Protein AF-A0A9N8H6R2-F1 (afdb_monomer_lite)

Organism: NCBI:txid568900

pLDDT: mean 77.11, std 22.53, range [24.25, 97.56]

InterPro domains:
  IPR006311 Twin-arginine translocation pathway, signal sequence [PS51318] (1-60)

Sequence (269 aa):
MFLRNSVWTAVLLGTACGLQQPPPLDSSSSTTSRRNLLNTLVSGAVALPLTSLNAPSAKASVESTTNTGRAQLLDAISRKASDEEMFSIIEGLQDPSGGKGAALSNWLEGEWELIWSYKAEAFSPLLKLPKPLRPESFQYFGSTAASEVGDGRIAQGLTGGVLGQSQLWLSSGSTPLSEDPSILEIQPPFRFELGGRIGTGKPKKTLVDAGSDADFRDINARDKQAQAAPKNQYKQIFLEDKGPGSLRVSSVISGDPVIVGIVFVHRKV

Foldseek 3Di:
DDPQDFVLNVVVPPDDDDDDDDDDDDDDDDDDDDDDDDDDDDDDDDDDDDDDDDDDDDPPDPPDPLVVLVVLLVVCLVVVHDPVSNVVSVVPADFPVVQQQQVPQLQQAAKKWFSDFAPQCLQHVLCVDDPPQRWTKMKHGDPQQCVPPHPQKIWIWTDGHVLNQKIWIWMFHWDQDPVGNQKIWTFDFIWIWIFGDRPPPTDTDTPDTHGGCQRSCVVRVHDPVLNPFDTWMWGKGWSDRDAFQTKIKIATDGHDPSNRTGITIITGD

Radius of gyration: 22.91 Å; chains: 1; bounding box: 70×55×52 Å

Secondary structure (DSSP, 8-state):
------HHHHHHSTTS---PPPPPPP--------------------------------------THHHHHHHHHHHHHTT--HHHHHHHHHT---TTSS-TTT-HHHH-EEEEEEEEESGGGT-GGGGSPTTTSPEEEEEETHHHHHHH-TTEEEEEEESGGGTTEEEEEEEEEEE-SS-TTEEEEEEEEEEEEEEPTTS-PPPEEEEEESSHHHHHHHTT--HHHHTPPPPEEEEEES--SSTT-EEEEEEEES-TTTS-SEEEEEE-

Structure (mmCIF, N/CA/C/O backbone):
data_AF-A0A9N8H6R2-F1
#
_entry.id   AF-A0A9N8H6R2-F1
#
loop_
_atom_site.group_PDB
_atom_site.id
_atom_site.type_symbol
_atom_site.label_atom_id
_atom_site.label_alt_id
_atom_site.label_comp_id
_atom_site.label_asym_id
_atom_site.label_entity_id
_atom_site.label_seq_id
_atom_site.pdbx_PDB_ins_code
_atom_site.Cartn_x
_atom_site.Cartn_y
_atom_site.Cartn_z
_atom_site.occupancy
_atom_site.B_iso_or_equiv
_atom_site.auth_seq_id
_atom_site.auth_comp_id
_atom_site.auth_asym_id
_atom_site.auth_atom_id
_atom_site.pdbx_PDB_model_num
ATOM 1 N N . MET A 1 1 ? 11.817 -26.308 13.507 1.00 27.83 1 MET A N 1
ATOM 2 C CA . MET A 1 1 ? 12.780 -25.370 12.889 1.00 27.83 1 MET A CA 1
ATOM 3 C C . MET A 1 1 ? 11.998 -24.495 11.921 1.00 27.83 1 MET A C 1
ATOM 5 O O . MET A 1 1 ? 11.354 -25.087 11.080 1.00 27.83 1 MET A O 1
ATOM 9 N N . PHE A 1 2 ? 11.943 -23.172 12.134 1.00 24.25 2 PHE A N 1
ATOM 10 C CA . PHE A 1 2 ? 11.607 -22.074 11.191 1.00 24.25 2 PHE A CA 1
ATOM 11 C C . PHE A 1 2 ? 11.051 -20.867 11.975 1.00 24.25 2 PHE A C 1
ATOM 13 O O . PHE A 1 2 ? 9.882 -20.517 11.886 1.00 24.25 2 PHE A O 1
ATOM 20 N N . LEU A 1 3 ? 11.919 -20.206 12.744 1.00 25.66 3 LEU A N 1
ATOM 21 C CA . LEU A 1 3 ? 11.807 -18.763 12.965 1.00 25.66 3 LEU A CA 1
ATOM 22 C C . LEU A 1 3 ? 12.744 -18.129 11.935 1.00 25.66 3 LEU A C 1
ATOM 24 O O . LEU A 1 3 ? 13.920 -17.905 12.205 1.00 25.66 3 LEU A O 1
ATOM 28 N N . ARG A 1 4 ? 12.262 -17.973 10.697 1.00 34.56 4 ARG A N 1
ATOM 29 C CA . ARG A 1 4 ? 12.975 -17.203 9.672 1.00 34.56 4 ARG A CA 1
ATOM 30 C C . ARG A 1 4 ? 12.512 -15.757 9.774 1.00 34.56 4 ARG A C 1
ATOM 32 O O . ARG A 1 4 ? 11.373 -15.432 9.454 1.00 34.56 4 ARG A O 1
ATOM 39 N N . ASN A 1 5 ? 13.413 -14.939 10.310 1.00 36.47 5 ASN A N 1
ATOM 40 C CA . ASN A 1 5 ? 13.279 -13.503 10.486 1.00 36.47 5 ASN A CA 1
ATOM 41 C C . ASN A 1 5 ? 13.150 -12.821 9.123 1.00 36.47 5 ASN A C 1
ATOM 43 O O . ASN A 1 5 ? 14.079 -12.858 8.324 1.00 36.47 5 ASN A O 1
ATOM 47 N N . SER A 1 6 ? 12.014 -12.174 8.886 1.00 43.91 6 SER A N 1
ATOM 48 C CA . SER A 1 6 ? 11.940 -11.108 7.885 1.00 43.91 6 SER A CA 1
ATOM 49 C C . SER A 1 6 ? 12.539 -9.829 8.487 1.00 43.91 6 SER A C 1
ATOM 51 O O . SER A 1 6 ? 12.644 -9.719 9.712 1.00 43.91 6 SER A O 1
ATOM 53 N N . VAL A 1 7 ? 12.906 -8.835 7.672 1.00 44.50 7 VAL A N 1
ATOM 54 C CA . VAL A 1 7 ? 13.355 -7.514 8.170 1.00 44.50 7 VAL A CA 1
ATOM 55 C C . VAL A 1 7 ? 12.317 -6.880 9.110 1.00 44.50 7 VAL A C 1
ATOM 57 O O . VAL A 1 7 ? 12.690 -6.192 10.060 1.00 44.50 7 VAL A O 1
ATOM 60 N N . TRP A 1 8 ? 11.031 -7.217 8.953 1.00 40.31 8 TRP A N 1
ATOM 61 C CA . TRP A 1 8 ? 9.978 -6.851 9.905 1.00 40.31 8 TRP A 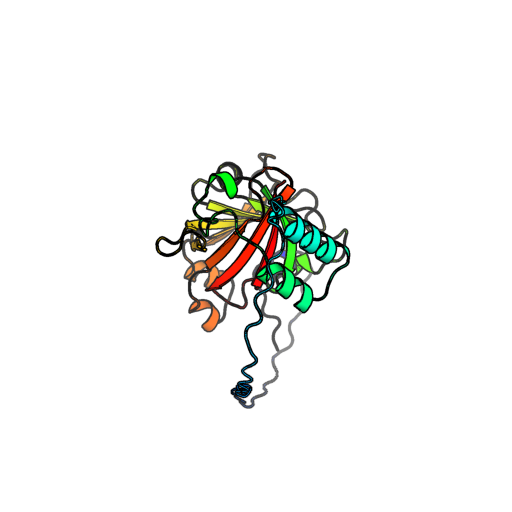CA 1
ATOM 62 C C . TRP A 1 8 ? 10.213 -7.399 11.320 1.00 40.31 8 TRP A C 1
ATOM 64 O O . TRP A 1 8 ? 9.902 -6.722 12.295 1.00 40.31 8 TRP A O 1
ATOM 74 N N . THR A 1 9 ? 10.786 -8.597 11.453 1.00 37.41 9 THR A N 1
ATOM 75 C CA . THR A 1 9 ? 11.131 -9.212 12.744 1.00 37.41 9 THR A CA 1
ATOM 76 C C . THR A 1 9 ? 12.437 -8.644 13.311 1.00 37.41 9 THR A C 1
ATOM 78 O O . THR A 1 9 ? 12.548 -8.437 14.517 1.00 37.41 9 THR A O 1
ATOM 81 N N . ALA A 1 10 ? 13.418 -8.347 12.451 1.00 32.19 10 ALA A N 1
ATOM 82 C CA . ALA A 1 10 ? 14.730 -7.848 12.872 1.00 32.19 10 ALA A CA 1
ATOM 83 C C . ALA A 1 10 ? 14.675 -6.419 13.446 1.00 32.19 10 ALA A C 1
ATOM 85 O O . ALA A 1 10 ? 15.374 -6.120 14.411 1.00 32.19 10 ALA A O 1
ATOM 86 N N . VAL A 1 11 ? 13.802 -5.554 12.917 1.00 36.53 11 VAL A N 1
ATOM 87 C CA . VAL A 1 11 ? 13.656 -4.169 13.405 1.00 36.53 11 VAL A CA 1
ATOM 88 C C . VAL A 1 11 ? 12.942 -4.094 14.766 1.00 36.53 11 VAL A C 1
ATOM 90 O O . VAL A 1 11 ? 13.168 -3.150 15.517 1.00 36.53 11 VAL A O 1
ATOM 93 N N . LEU A 1 12 ? 12.161 -5.112 15.147 1.00 32.62 12 LEU A N 1
ATOM 94 C CA . LEU A 1 12 ? 11.474 -5.179 16.449 1.00 32.62 12 LEU A CA 1
ATOM 95 C C . LEU A 1 12 ? 12.297 -5.836 17.569 1.00 32.62 12 LEU A C 1
ATOM 97 O O . LEU A 1 12 ? 11.977 -5.650 18.739 1.00 32.62 12 LEU A O 1
ATOM 101 N N . LEU A 1 13 ? 13.357 -6.583 17.243 1.00 27.75 13 LEU A N 1
ATOM 102 C CA . LEU A 1 13 ? 14.196 -7.283 18.231 1.00 27.75 13 LEU A CA 1
ATOM 103 C C . LEU A 1 13 ? 15.471 -6.518 18.625 1.00 27.75 13 LEU A C 1
ATOM 105 O O . LEU A 1 13 ? 16.224 -6.975 19.480 1.00 27.75 13 LEU A O 1
ATOM 109 N N . GLY A 1 14 ? 15.704 -5.329 18.063 1.00 26.12 14 GLY A N 1
ATOM 110 C CA . GLY A 1 14 ? 16.888 -4.503 18.329 1.00 26.12 14 GLY A CA 1
ATOM 111 C C . GLY A 1 14 ? 16.923 -3.794 19.690 1.00 26.12 14 GLY A C 1
ATOM 112 O O . GLY A 1 14 ? 17.629 -2.797 19.830 1.00 26.12 14 GLY A O 1
ATOM 113 N N . THR A 1 15 ? 16.145 -4.230 20.686 1.00 32.22 15 THR A N 1
ATOM 114 C CA . THR A 1 15 ? 16.167 -3.652 22.045 1.00 32.22 15 THR A CA 1
ATOM 115 C C . THR A 1 15 ? 15.720 -4.658 23.112 1.00 32.22 15 THR A C 1
ATOM 117 O O . THR A 1 15 ? 14.837 -4.383 23.915 1.00 32.22 15 THR A O 1
ATOM 120 N N . ALA A 1 16 ? 16.325 -5.847 23.154 1.00 25.45 16 ALA A N 1
ATOM 121 C CA . ALA A 1 16 ? 16.266 -6.689 24.349 1.00 25.45 16 ALA A CA 1
ATOM 122 C C . ALA A 1 16 ? 17.492 -7.607 24.461 1.00 25.45 16 ALA A C 1
ATOM 124 O O . ALA A 1 16 ? 17.940 -8.198 23.485 1.00 25.45 16 ALA A O 1
ATOM 125 N N . CYS A 1 17 ? 18.016 -7.660 25.684 1.00 26.38 17 CYS A N 1
ATOM 126 C CA . CYS A 1 17 ? 19.158 -8.402 26.209 1.00 26.38 17 CYS A CA 1
ATOM 127 C C . CYS A 1 17 ? 19.489 -9.762 25.571 1.00 26.38 17 CYS A C 1
ATOM 129 O O . CYS A 1 17 ? 18.619 -10.554 25.220 1.00 26.38 17 CYS A O 1
ATOM 131 N N . GLY A 1 18 ? 20.794 -10.051 25.543 1.00 33.81 18 GLY A N 1
ATOM 132 C CA . GLY A 1 18 ? 21.353 -11.318 25.097 1.00 33.81 18 GLY A CA 1
ATOM 133 C C . GLY A 1 18 ? 20.953 -12.513 25.958 1.00 33.81 18 GLY A C 1
ATOM 134 O O . GLY A 1 18 ? 20.913 -12.426 27.181 1.00 33.81 18 GLY A O 1
ATOM 135 N N . LEU A 1 19 ? 20.734 -13.642 25.287 1.00 29.17 19 LEU A N 1
ATOM 136 C CA . LEU A 1 19 ? 20.746 -14.984 25.858 1.00 29.17 19 LEU A CA 1
ATOM 137 C C . LEU A 1 19 ? 21.311 -15.964 24.816 1.00 29.17 19 LEU A C 1
ATOM 139 O O . LEU A 1 19 ? 21.016 -15.873 23.624 1.00 29.17 19 LEU A O 1
ATOM 143 N N . GLN A 1 20 ? 22.167 -16.865 25.300 1.00 28.98 20 GLN A N 1
ATOM 144 C CA . GLN A 1 20 ? 22.888 -17.909 24.568 1.00 28.98 20 GLN A CA 1
ATOM 145 C C . GLN A 1 20 ? 21.973 -18.823 23.736 1.00 28.98 20 GLN A C 1
ATOM 147 O O . GLN A 1 20 ? 20.942 -19.293 24.214 1.00 28.98 20 GLN A O 1
ATOM 152 N N . GLN A 1 21 ? 22.409 -19.145 22.514 1.00 31.81 21 GLN A N 1
ATOM 153 C CA . GLN A 1 21 ? 21.829 -20.212 21.693 1.00 31.81 21 GLN A CA 1
ATOM 154 C C . GLN A 1 21 ? 22.355 -21.595 22.133 1.00 31.81 21 GLN A C 1
ATOM 156 O O . GLN A 1 21 ? 23.566 -21.739 22.313 1.00 31.81 21 GLN A O 1
ATOM 161 N N . PRO A 1 22 ? 21.498 -22.628 22.253 1.00 37.25 22 PRO A N 1
ATOM 162 C CA . PRO A 1 22 ? 21.937 -24.021 22.332 1.00 37.25 22 PRO A CA 1
ATOM 163 C C . PRO A 1 22 ? 22.221 -24.613 20.929 1.00 37.25 22 PRO A C 1
ATOM 165 O O . PRO A 1 22 ? 21.701 -24.101 19.932 1.00 37.25 22 PRO A O 1
ATOM 168 N N . PRO A 1 23 ? 23.040 -25.683 20.832 1.00 37.97 23 PRO A N 1
ATOM 169 C CA . PRO A 1 23 ? 23.468 -26.270 19.559 1.00 37.97 23 PRO A CA 1
ATOM 170 C C . PRO A 1 23 ? 22.347 -27.055 18.844 1.00 37.97 23 PRO A C 1
ATOM 172 O O . PRO A 1 23 ? 21.372 -27.460 19.483 1.00 37.97 23 PRO A O 1
ATOM 175 N N . PRO A 1 24 ? 22.467 -27.282 17.519 1.00 38.44 24 PRO A N 1
ATOM 176 C CA . PRO A 1 24 ? 21.424 -27.913 16.719 1.00 38.44 24 PRO A CA 1
ATOM 177 C C . PRO A 1 24 ? 21.423 -29.441 16.868 1.00 38.44 24 PRO A C 1
ATOM 179 O O . PRO A 1 24 ? 22.474 -30.075 16.921 1.00 38.44 24 PRO A O 1
ATOM 182 N N . LEU A 1 25 ? 20.221 -30.021 16.880 1.00 36.41 25 LEU A N 1
ATOM 183 C CA . LEU A 1 25 ? 19.983 -31.452 16.703 1.00 36.41 25 LEU A CA 1
ATOM 184 C C . LEU A 1 25 ? 19.585 -31.728 15.250 1.00 36.41 25 LEU A C 1
ATOM 186 O O . LEU A 1 25 ? 18.662 -31.101 14.721 1.00 36.41 25 LEU A O 1
ATOM 190 N N . ASP A 1 26 ? 20.274 -32.690 14.643 1.00 43.09 26 ASP A N 1
ATOM 191 C CA . ASP A 1 26 ? 19.956 -33.272 13.343 1.00 43.09 26 ASP A CA 1
ATOM 192 C C . ASP A 1 26 ? 18.602 -33.988 13.361 1.00 43.09 26 ASP A C 1
ATOM 194 O O . ASP A 1 26 ? 18.292 -34.759 14.269 1.00 43.09 26 ASP A O 1
ATOM 198 N N . SER A 1 27 ? 17.808 -33.793 12.308 1.00 42.41 27 SER A N 1
ATOM 199 C CA . SER A 1 27 ? 16.835 -34.801 11.871 1.00 42.41 27 SER A CA 1
ATOM 200 C C . SER A 1 27 ? 16.432 -34.599 10.411 1.00 42.41 27 SER A C 1
ATOM 202 O O . SER A 1 27 ? 15.802 -33.624 10.008 1.00 42.41 27 SER A O 1
ATOM 204 N N . SER A 1 28 ? 16.816 -35.586 9.613 1.00 41.28 28 SER A N 1
ATOM 205 C CA . SER A 1 28 ? 16.313 -35.905 8.284 1.00 41.28 28 SER A CA 1
ATOM 206 C C . SER A 1 28 ? 14.869 -36.421 8.332 1.00 41.28 28 SER A C 1
ATOM 208 O O . SER A 1 28 ? 14.569 -37.250 9.190 1.00 41.28 28 SER A O 1
ATOM 210 N N . SER A 1 29 ? 14.018 -36.059 7.362 1.00 38.81 29 SER A N 1
ATOM 211 C CA . SER A 1 29 ? 13.338 -37.024 6.461 1.00 38.81 29 SER A CA 1
ATOM 212 C C . SER A 1 29 ? 12.191 -36.434 5.611 1.00 38.81 29 SER A C 1
ATOM 214 O O . SER A 1 29 ? 11.372 -35.641 6.061 1.00 38.81 29 SER A O 1
ATOM 216 N N . SER A 1 30 ? 12.185 -36.903 4.354 1.00 37.09 30 SER A N 1
ATOM 217 C CA . SER A 1 30 ? 11.072 -37.233 3.439 1.00 37.09 30 SER A CA 1
ATOM 218 C C . SER A 1 30 ? 9.977 -36.215 3.062 1.00 37.09 30 SER A C 1
ATOM 220 O O . SER A 1 30 ? 9.013 -35.979 3.782 1.00 37.09 30 SER A O 1
ATOM 222 N N . THR A 1 31 ? 10.084 -35.773 1.802 1.00 42.03 31 THR A N 1
ATOM 223 C CA . THR A 1 31 ? 9.054 -35.691 0.739 1.00 42.03 31 THR A CA 1
ATOM 224 C C . THR A 1 31 ? 7.624 -36.150 1.049 1.00 42.03 31 THR A C 1
ATOM 226 O O . THR A 1 31 ? 7.427 -37.293 1.447 1.00 42.03 31 THR A O 1
ATOM 229 N N . THR A 1 32 ? 6.625 -35.374 0.603 1.00 36.06 32 THR A N 1
ATOM 230 C CA . THR A 1 32 ? 5.430 -35.897 -0.096 1.00 36.06 32 THR A CA 1
ATOM 231 C C . THR A 1 32 ? 4.800 -34.802 -0.967 1.00 36.06 32 THR A C 1
ATOM 233 O O . THR A 1 32 ? 4.353 -33.771 -0.476 1.00 36.06 32 THR A O 1
ATOM 236 N N . SER A 1 33 ? 4.762 -35.061 -2.274 1.00 44.50 33 SER A N 1
ATOM 237 C CA . SER A 1 33 ? 3.976 -34.346 -3.283 1.00 44.50 33 SER A CA 1
ATOM 238 C C . SER A 1 33 ? 2.505 -34.765 -3.186 1.00 44.50 33 SER A C 1
ATOM 240 O O . SER A 1 33 ? 2.221 -35.959 -3.071 1.00 44.50 33 SER A O 1
ATOM 242 N N . ARG A 1 34 ? 1.564 -33.815 -3.261 1.00 43.81 34 ARG A N 1
ATOM 243 C CA . ARG A 1 34 ? 0.142 -34.111 -3.489 1.00 43.81 34 ARG A CA 1
ATOM 244 C C . ARG A 1 34 ? -0.425 -33.222 -4.592 1.00 43.81 34 ARG A C 1
ATOM 246 O O . ARG A 1 34 ? -0.542 -32.011 -4.451 1.00 43.81 34 ARG A O 1
ATOM 253 N N . ARG A 1 35 ? -0.738 -33.903 -5.693 1.00 41.41 35 ARG A N 1
ATOM 254 C CA . ARG A 1 35 ? -1.507 -33.470 -6.860 1.00 41.41 35 ARG A CA 1
ATOM 255 C C . 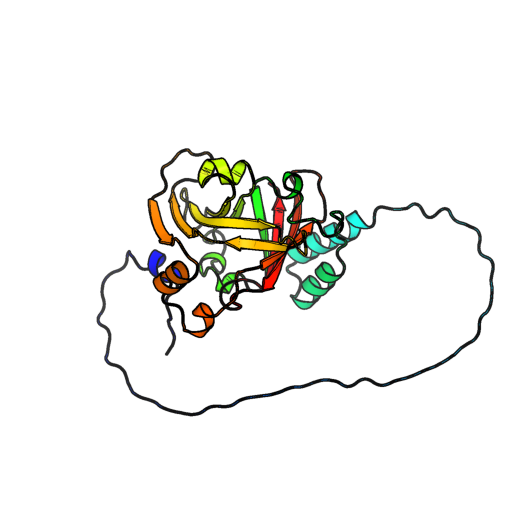ARG A 1 35 ? -2.985 -33.232 -6.525 1.00 41.41 35 ARG A C 1
ATOM 257 O O . ARG A 1 35 ? -3.526 -33.897 -5.649 1.00 41.41 35 ARG A O 1
ATOM 264 N N . ASN A 1 36 ? -3.580 -32.375 -7.357 1.00 41.75 36 ASN A N 1
ATOM 265 C CA . ASN A 1 36 ? -4.877 -32.458 -8.047 1.00 41.75 36 ASN A CA 1
ATOM 266 C C . ASN A 1 36 ? -6.075 -33.096 -7.337 1.00 41.75 36 ASN A C 1
ATOM 268 O O . ASN A 1 36 ? -6.082 -34.298 -7.103 1.00 41.75 36 ASN A O 1
ATOM 272 N N . LEU A 1 37 ? -7.136 -32.297 -7.211 1.00 40.97 37 LEU A N 1
ATOM 273 C CA . LEU A 1 37 ? -8.562 -32.628 -7.057 1.00 40.97 37 LEU A CA 1
ATOM 274 C C . LEU A 1 37 ? -9.257 -31.251 -7.235 1.00 40.97 37 LEU A C 1
ATOM 276 O O . LEU A 1 37 ? -8.865 -30.318 -6.551 1.00 40.97 37 LEU A O 1
ATOM 280 N N . LEU A 1 38 ? -10.156 -30.950 -8.176 1.00 43.16 38 LEU A N 1
ATOM 281 C CA . LEU A 1 38 ? -11.334 -31.657 -8.670 1.00 43.16 38 LEU A CA 1
ATOM 282 C C . LEU A 1 38 ? -11.743 -31.065 -10.036 1.00 43.16 38 LEU A C 1
ATOM 284 O O . LEU A 1 38 ? -11.788 -29.850 -10.180 1.00 43.16 38 LEU A O 1
ATOM 288 N N . ASN A 1 39 ? -12.107 -31.911 -11.000 1.00 38.66 39 ASN A N 1
ATOM 289 C CA . ASN A 1 39 ? -12.912 -31.522 -12.160 1.00 38.66 39 ASN A CA 1
ATOM 290 C C . ASN A 1 39 ? -13.997 -32.586 -12.322 1.00 38.66 39 ASN A C 1
ATOM 292 O O . ASN A 1 39 ? -13.736 -33.693 -12.793 1.00 38.66 39 ASN A O 1
ATOM 296 N N . THR A 1 40 ? -15.211 -32.284 -11.875 1.00 45.66 40 THR A N 1
ATOM 297 C CA . THR A 1 40 ? -16.424 -33.031 -12.226 1.00 45.66 40 THR A CA 1
ATOM 298 C C . THR A 1 40 ? -17.617 -32.107 -12.035 1.00 45.66 40 THR A C 1
ATOM 300 O O . THR A 1 40 ? -17.746 -31.548 -10.955 1.00 45.66 40 THR A O 1
ATOM 303 N N . LEU A 1 41 ? -18.435 -31.948 -13.081 1.00 48.03 41 LEU A N 1
ATOM 304 C CA . LEU A 1 41 ? -19.897 -31.745 -13.102 1.00 48.03 41 LEU A CA 1
ATOM 305 C C . LEU A 1 41 ? -20.260 -31.468 -14.578 1.00 48.03 41 LEU A C 1
ATOM 307 O O . LEU A 1 41 ? -19.876 -30.450 -15.137 1.00 48.03 41 LEU A O 1
ATOM 311 N N . VAL A 1 42 ? -20.610 -32.505 -15.342 1.00 54.84 42 VAL A N 1
ATOM 312 C CA . VAL A 1 42 ? -21.966 -33.053 -15.567 1.00 54.84 42 VAL A CA 1
ATOM 313 C C . VAL A 1 42 ? -22.840 -32.113 -16.399 1.00 54.84 42 VAL A C 1
ATOM 315 O O . VAL A 1 42 ? -23.420 -31.148 -15.914 1.00 54.84 42 VAL A O 1
ATOM 318 N N . SER A 1 43 ? -22.938 -32.478 -17.677 1.00 46.56 43 SER A N 1
ATOM 319 C CA . SER A 1 43 ? -23.922 -32.019 -18.647 1.00 46.56 43 SER A CA 1
ATOM 320 C C . SER A 1 43 ? -25.340 -32.391 -18.213 1.00 46.56 43 SER A C 1
ATOM 322 O O . SER A 1 43 ? -25.614 -33.547 -17.897 1.00 46.56 43 SER A O 1
ATOM 324 N N . GLY A 1 44 ? -26.256 -31.430 -18.292 1.00 46.41 44 GLY A N 1
ATOM 325 C CA . GLY A 1 44 ? -27.693 -31.648 -18.165 1.00 46.41 44 GLY A CA 1
ATOM 326 C C . GLY A 1 44 ? -28.437 -30.629 -19.017 1.00 46.41 44 GLY A C 1
ATOM 327 O O . GLY A 1 44 ? -28.736 -29.533 -18.558 1.00 46.41 44 GLY A O 1
ATOM 328 N N . ALA A 1 45 ? -28.688 -30.978 -20.278 1.00 45.88 45 ALA A N 1
ATOM 329 C CA . ALA A 1 45 ? -29.543 -30.211 -21.171 1.00 45.88 45 ALA A CA 1
ATOM 330 C C . ALA A 1 45 ? -31.011 -30.519 -20.851 1.00 45.88 45 ALA A C 1
ATOM 332 O O . ALA A 1 45 ? -31.440 -31.665 -20.967 1.00 45.88 45 ALA A O 1
ATOM 333 N N . VAL A 1 46 ? -31.785 -29.496 -20.491 1.00 56.06 46 VAL A N 1
ATOM 334 C CA . VAL A 1 46 ? -33.250 -29.550 -20.508 1.00 56.06 46 VAL A CA 1
ATOM 335 C C . VAL A 1 46 ? -33.737 -28.338 -21.290 1.00 56.06 46 VAL A C 1
ATOM 337 O O . VAL A 1 46 ? -33.641 -27.201 -20.835 1.00 56.06 46 VAL A O 1
ATOM 340 N N . ALA A 1 47 ? -34.213 -28.602 -22.504 1.00 44.03 47 ALA A N 1
ATOM 341 C CA . ALA A 1 47 ? -34.921 -27.647 -23.339 1.00 44.03 47 ALA A CA 1
ATOM 342 C C . ALA A 1 47 ? -36.394 -27.604 -22.912 1.00 44.03 47 ALA A C 1
ATOM 344 O O . ALA A 1 47 ? -37.041 -28.648 -22.838 1.00 44.03 47 ALA A O 1
ATOM 345 N N . LEU A 1 48 ? -36.927 -26.406 -22.671 1.00 50.62 48 LEU A N 1
ATOM 346 C CA . LEU A 1 48 ? -38.359 -26.155 -22.504 1.00 50.62 48 LEU A CA 1
ATOM 347 C C . LEU A 1 48 ? -38.764 -24.845 -23.212 1.00 50.62 48 LEU A C 1
ATOM 349 O O . LEU A 1 48 ? -37.911 -23.988 -23.446 1.00 50.62 48 LEU A O 1
ATOM 353 N N . PRO A 1 49 ? -40.038 -24.734 -23.635 1.00 51.69 49 PRO A N 1
ATOM 354 C CA . PRO A 1 49 ? -40.447 -23.931 -24.783 1.00 51.69 49 PRO A CA 1
ATOM 355 C C . PRO A 1 49 ? -40.719 -22.452 -24.480 1.00 51.69 49 PRO A C 1
ATOM 357 O O . PRO A 1 49 ? -41.124 -22.065 -23.387 1.00 51.69 49 PRO A O 1
ATOM 360 N N . LEU A 1 50 ? -40.548 -21.650 -25.533 1.00 47.66 50 LEU A N 1
ATOM 361 C CA . LEU A 1 50 ? -40.889 -20.235 -25.643 1.00 47.66 50 LEU A CA 1
ATOM 362 C C . LEU A 1 50 ? -42.403 -20.009 -25.519 1.00 47.66 50 LEU A C 1
ATOM 364 O O . LEU A 1 50 ? -43.166 -20.394 -26.405 1.00 47.66 50 LEU A O 1
ATOM 368 N N . THR A 1 51 ? -42.822 -19.280 -24.487 1.00 47.53 51 THR A N 1
ATOM 369 C CA . THR A 1 51 ? -44.104 -18.563 -24.472 1.00 47.53 51 THR A CA 1
ATOM 370 C C . THR A 1 51 ? -43.844 -17.067 -24.367 1.00 47.53 51 THR A C 1
ATOM 372 O O . THR A 1 51 ? -43.364 -16.568 -23.352 1.00 47.53 51 THR A O 1
ATOM 375 N N . SER A 1 52 ? -44.155 -16.373 -25.460 1.00 52.75 52 SER A N 1
ATOM 376 C CA . SER A 1 52 ? -44.207 -14.920 -25.585 1.00 52.75 52 SER A CA 1
ATOM 377 C C . SER A 1 52 ? -45.379 -14.370 -24.772 1.00 52.75 52 SER A C 1
ATOM 379 O O . SER A 1 52 ? -46.530 -14.716 -25.034 1.00 52.75 52 SER A O 1
ATOM 381 N N . LEU A 1 53 ? -45.086 -13.496 -23.809 1.0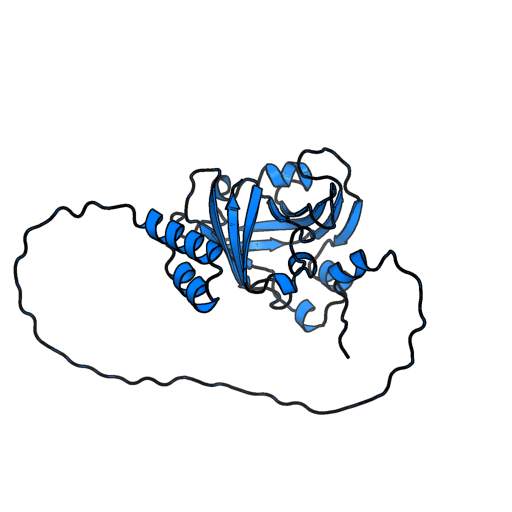0 45.91 53 LEU A N 1
ATOM 382 C CA . LEU A 1 53 ? -46.070 -12.622 -23.177 1.00 45.91 53 LEU A CA 1
ATOM 383 C C . LEU A 1 53 ? -45.511 -11.198 -23.141 1.00 45.91 53 LEU A C 1
ATOM 385 O O . LEU A 1 53 ? -44.502 -10.915 -22.499 1.00 45.91 53 LEU A O 1
ATOM 389 N N . ASN A 1 54 ? -46.192 -10.318 -23.876 1.00 51.50 54 ASN A N 1
ATOM 390 C CA . ASN A 1 54 ? -46.030 -8.872 -23.838 1.00 51.50 54 ASN A CA 1
ATOM 391 C C . ASN A 1 54 ? -46.266 -8.351 -22.414 1.00 51.50 54 ASN A C 1
ATOM 393 O O . ASN A 1 54 ? -47.358 -8.515 -21.870 1.00 51.50 54 ASN A O 1
ATOM 397 N N . ALA A 1 55 ? -45.277 -7.650 -21.862 1.00 49.12 55 ALA A N 1
ATOM 398 C CA . ALA A 1 55 ? -45.422 -6.821 -20.673 1.00 49.12 55 ALA A CA 1
ATOM 399 C C . ALA A 1 55 ? -44.966 -5.383 -20.987 1.00 49.12 55 ALA A C 1
ATOM 401 O O . ALA A 1 55 ? -44.061 -5.186 -21.803 1.00 49.12 55 ALA A O 1
ATOM 402 N N . PRO A 1 56 ? -45.618 -4.371 -20.391 1.00 47.78 56 PRO A N 1
ATOM 403 C CA . PRO A 1 56 ? -45.432 -2.972 -20.741 1.00 47.78 56 PRO A CA 1
ATOM 404 C C . PRO A 1 56 ? -44.028 -2.490 -20.382 1.00 47.78 56 PRO A C 1
ATOM 406 O O . PRO A 1 56 ? -43.491 -2.798 -19.320 1.00 47.78 56 PRO A O 1
ATOM 409 N N . SER A 1 57 ? -43.469 -1.691 -21.289 1.00 49.94 57 SER A N 1
ATOM 410 C CA . SER A 1 57 ? -42.188 -1.005 -21.167 1.00 49.94 57 SER A CA 1
ATOM 411 C C . SER A 1 57 ? -42.203 -0.037 -19.978 1.00 49.94 57 SER A C 1
ATOM 413 O O . SER A 1 57 ? -42.430 1.163 -20.133 1.00 49.94 57 SER A O 1
ATOM 415 N N . ALA A 1 58 ? -41.941 -0.555 -18.780 1.00 46.41 58 ALA A N 1
ATOM 416 C CA . ALA A 1 58 ? -41.495 0.247 -17.659 1.00 46.41 58 ALA A CA 1
ATOM 417 C C . ALA A 1 58 ? -40.099 0.766 -18.012 1.00 46.41 58 ALA A C 1
ATOM 419 O O . ALA A 1 58 ? -39.167 -0.010 -18.222 1.00 46.41 58 ALA A O 1
ATOM 420 N N . LYS A 1 59 ? -39.964 2.091 -18.120 1.00 47.66 59 LYS A N 1
ATOM 421 C CA . LYS A 1 59 ? -38.662 2.757 -18.111 1.00 47.66 59 LYS A CA 1
ATOM 422 C C . LYS A 1 59 ? -37.975 2.363 -16.808 1.00 47.66 59 LYS A C 1
ATOM 424 O O . LYS A 1 59 ? -38.274 2.935 -15.763 1.00 47.66 59 LYS A O 1
ATOM 429 N N . ALA A 1 60 ? -37.107 1.358 -16.877 1.00 43.22 60 ALA A N 1
ATOM 430 C CA . ALA A 1 60 ? -36.186 1.035 -15.809 1.00 43.22 60 ALA A CA 1
ATOM 431 C C . ALA A 1 60 ? -35.348 2.290 -15.571 1.00 43.22 60 ALA A C 1
ATOM 433 O O . ALA A 1 60 ? -34.528 2.684 -16.402 1.00 43.22 60 ALA A O 1
ATOM 434 N N . SER A 1 61 ? -35.642 2.962 -14.462 1.00 43.19 61 SER A N 1
ATOM 435 C CA . SER A 1 61 ? -34.710 3.881 -13.838 1.00 43.19 61 SER A CA 1
ATOM 436 C C . SER A 1 61 ? -33.397 3.121 -13.705 1.00 43.19 61 SER A C 1
ATOM 438 O O . SER A 1 61 ? -33.351 2.073 -13.061 1.00 43.19 61 SER A O 1
ATOM 440 N N . VAL A 1 62 ? -32.356 3.599 -14.381 1.00 46.84 62 VAL A N 1
ATOM 441 C CA . VAL A 1 62 ? -30.985 3.131 -14.189 1.00 46.84 62 VAL A CA 1
ATOM 442 C C . VAL A 1 62 ? -30.557 3.645 -12.814 1.00 46.84 62 VAL A C 1
ATOM 444 O O . VAL A 1 62 ? -29.850 4.640 -12.682 1.00 46.84 62 VAL A O 1
ATOM 447 N N . GLU A 1 63 ? -31.071 3.013 -11.763 1.00 42.78 63 GLU A N 1
ATOM 448 C CA . GLU A 1 63 ? -30.577 3.170 -10.404 1.00 42.78 63 GLU A CA 1
ATOM 449 C C . GLU A 1 63 ? -29.195 2.523 -10.346 1.00 42.78 63 GLU A C 1
ATOM 451 O O . GLU A 1 63 ? -29.051 1.325 -10.142 1.00 42.78 63 GLU A O 1
ATOM 456 N N . SER A 1 64 ? -28.180 3.342 -10.627 1.00 45.44 64 SER A N 1
ATOM 457 C CA . SER A 1 64 ? -26.835 3.332 -10.041 1.00 45.44 64 SER A CA 1
ATOM 458 C C . SER A 1 64 ? -26.445 2.055 -9.263 1.00 45.44 64 SER A C 1
ATOM 460 O O . SER A 1 64 ? -26.233 2.102 -8.049 1.00 45.44 64 SER A O 1
ATOM 462 N N . THR A 1 65 ? -26.250 0.931 -9.957 1.00 50.28 65 THR A N 1
ATOM 463 C CA . THR A 1 65 ? -25.730 -0.347 -9.418 1.00 50.28 65 THR A CA 1
ATOM 464 C C . THR A 1 65 ? -24.378 -0.211 -8.704 1.00 50.28 65 THR A C 1
ATOM 466 O O . THR A 1 65 ? -23.991 -1.076 -7.917 1.00 50.28 65 THR A O 1
ATOM 469 N N . THR A 1 66 ? -23.669 0.897 -8.924 1.00 54.12 66 THR A N 1
ATOM 470 C CA . THR A 1 66 ? -22.435 1.269 -8.222 1.00 54.12 66 THR A CA 1
ATOM 471 C C . THR A 1 66 ? -22.623 1.462 -6.712 1.00 54.12 66 THR A C 1
ATOM 473 O O . THR A 1 66 ? -21.707 1.156 -5.951 1.00 54.12 66 THR A O 1
ATOM 476 N N . ASN A 1 67 ? -23.805 1.880 -6.236 1.00 63.41 67 ASN A N 1
ATOM 477 C CA . ASN A 1 67 ? -24.033 2.094 -4.798 1.00 63.41 67 ASN A CA 1
ATOM 478 C C . ASN A 1 67 ? -24.272 0.789 -4.019 1.00 63.41 67 ASN A C 1
ATOM 480 O O . ASN A 1 67 ? -23.925 0.707 -2.839 1.00 63.41 67 ASN A O 1
ATOM 484 N N . THR A 1 68 ? -24.812 -0.249 -4.663 1.00 81.00 68 THR A N 1
ATOM 485 C CA . THR A 1 68 ? -25.092 -1.538 -4.010 1.00 81.00 68 THR A CA 1
ATOM 486 C C . THR A 1 68 ? -23.820 -2.290 -3.618 1.00 81.00 68 THR A C 1
ATOM 488 O O . THR A 1 68 ? -23.712 -2.727 -2.474 1.00 81.00 68 THR A O 1
ATOM 491 N N . GLY A 1 69 ? -22.823 -2.375 -4.508 1.00 91.12 69 GLY A N 1
ATOM 492 C CA . GLY A 1 69 ? -21.574 -3.099 -4.224 1.00 91.12 69 GLY A CA 1
ATOM 493 C C . GLY A 1 69 ? -20.746 -2.453 -3.108 1.00 91.12 69 GLY A C 1
ATOM 494 O O . GLY A 1 69 ? -20.245 -3.141 -2.219 1.00 91.12 69 GLY A O 1
ATOM 495 N N . ARG A 1 70 ? -20.670 -1.114 -3.087 1.00 93.00 70 ARG A N 1
ATOM 496 C CA . ARG A 1 70 ? -20.014 -0.358 -2.007 1.00 93.00 70 ARG A CA 1
ATOM 497 C C . ARG A 1 70 ? -20.642 -0.641 -0.646 1.00 93.00 70 ARG A C 1
ATOM 499 O O . ARG A 1 70 ? -19.923 -0.926 0.310 1.00 93.00 70 ARG A O 1
ATOM 506 N N . ALA A 1 71 ? -21.966 -0.513 -0.550 1.00 94.38 71 ALA A N 1
ATOM 507 C CA . ALA A 1 71 ? -22.674 -0.683 0.714 1.00 94.38 71 ALA A CA 1
ATOM 508 C C . ALA A 1 71 ? -22.504 -2.109 1.255 1.00 94.38 71 ALA A C 1
ATOM 510 O O . ALA A 1 71 ? -22.201 -2.277 2.433 1.00 94.38 71 ALA A O 1
ATOM 511 N N . GLN A 1 72 ? -22.605 -3.115 0.379 1.00 95.75 72 GLN A N 1
ATOM 512 C CA . GLN A 1 72 ? -22.372 -4.518 0.727 1.00 95.75 72 GLN A CA 1
ATOM 513 C C . GLN A 1 72 ? -20.947 -4.760 1.234 1.00 95.75 72 GLN A C 1
ATOM 515 O O . GLN A 1 72 ? -20.769 -5.407 2.263 1.00 95.75 72 GLN A O 1
ATOM 520 N N . LEU A 1 73 ? -19.933 -4.204 0.561 1.00 96.75 73 LEU A N 1
ATOM 521 C CA . LEU A 1 73 ? -18.537 -4.363 0.968 1.00 96.75 73 LEU A CA 1
ATOM 522 C C . LEU A 1 73 ? -18.260 -3.729 2.339 1.00 96.75 73 LEU A C 1
ATOM 524 O O . LEU A 1 73 ? -17.636 -4.351 3.195 1.00 96.75 73 LEU A O 1
ATOM 528 N N . LEU A 1 74 ? -18.729 -2.499 2.567 1.00 96.81 74 LEU A N 1
ATOM 529 C CA . LEU A 1 74 ? -18.538 -1.811 3.847 1.00 96.81 74 LEU A CA 1
ATOM 530 C C . LEU A 1 74 ? -19.298 -2.488 4.993 1.00 96.81 74 LEU A C 1
ATOM 532 O O . LEU A 1 74 ? -18.746 -2.610 6.089 1.00 96.81 74 LEU A O 1
ATOM 536 N N . ASP A 1 75 ? -20.525 -2.954 4.742 1.00 97.19 75 ASP A N 1
ATOM 537 C CA . ASP A 1 75 ? -21.294 -3.742 5.707 1.00 97.19 75 ASP A CA 1
ATOM 538 C C . ASP A 1 75 ? -20.529 -5.011 6.099 1.00 97.19 75 ASP A C 1
ATOM 540 O O . ASP A 1 75 ? -20.256 -5.218 7.284 1.00 97.19 75 ASP A O 1
ATOM 544 N N . ALA A 1 76 ? -20.081 -5.790 5.109 1.00 97.56 76 ALA A N 1
ATOM 545 C CA . ALA A 1 76 ? -19.326 -7.022 5.311 1.00 97.56 76 ALA A CA 1
ATOM 546 C C . ALA A 1 76 ? -18.040 -6.799 6.128 1.00 97.56 76 ALA A C 1
ATOM 548 O O . ALA A 1 76 ? -17.773 -7.545 7.075 1.00 97.56 76 ALA A O 1
ATOM 549 N N . ILE A 1 77 ? -17.287 -5.727 5.847 1.00 96.25 77 ILE A N 1
ATOM 550 C CA . ILE A 1 77 ? -16.108 -5.340 6.640 1.00 96.25 77 ILE A CA 1
ATOM 551 C C . ILE A 1 77 ? -16.505 -5.025 8.089 1.00 96.25 77 ILE A C 1
ATOM 553 O O . ILE A 1 77 ? -15.854 -5.493 9.026 1.00 96.25 77 ILE A O 1
ATOM 557 N N . SER A 1 78 ? -17.576 -4.251 8.291 1.00 96.50 78 SER A N 1
ATOM 558 C CA . SER A 1 78 ? -17.995 -3.795 9.622 1.00 96.50 78 SER A CA 1
ATOM 559 C C . SER A 1 78 ? -18.399 -4.947 10.548 1.00 96.50 78 SER A C 1
ATOM 561 O O . SER A 1 78 ? -18.012 -4.967 11.720 1.00 96.50 78 SER A O 1
ATOM 563 N N . ARG A 1 79 ? -19.101 -5.951 10.010 1.00 97.50 79 ARG A N 1
ATOM 564 C CA . ARG A 1 79 ? -19.535 -7.142 10.751 1.00 97.50 79 ARG A CA 1
ATOM 565 C C . ARG A 1 79 ? -18.520 -8.282 10.747 1.00 97.50 79 ARG A C 1
ATOM 567 O O . ARG A 1 79 ? -18.797 -9.320 11.340 1.00 97.50 79 ARG A O 1
ATOM 574 N N . LYS A 1 80 ? -17.351 -8.085 10.121 1.00 95.75 80 LYS A N 1
ATOM 575 C CA . LYS A 1 80 ? -16.288 -9.093 9.975 1.00 95.75 80 LYS A CA 1
ATOM 576 C C . LYS A 1 80 ? -16.803 -10.374 9.306 1.00 95.75 80 LYS A C 1
ATOM 578 O O . LYS A 1 80 ? -16.701 -11.459 9.876 1.00 95.75 80 LYS A O 1
ATOM 583 N N . ALA A 1 81 ? -17.388 -10.217 8.122 1.00 97.38 81 ALA A N 1
ATOM 584 C CA . ALA A 1 81 ? -17.819 -11.320 7.269 1.00 97.38 81 ALA A CA 1
ATOM 585 C C . ALA A 1 81 ? -16.704 -12.360 7.045 1.00 97.38 81 ALA A C 1
ATOM 587 O O . ALA A 1 81 ? -15.515 -12.049 7.149 1.00 97.38 81 ALA A O 1
ATOM 588 N N . SER A 1 82 ? -17.101 -13.593 6.720 1.00 96.56 82 SER A N 1
ATOM 589 C CA . SER A 1 82 ? -16.176 -14.664 6.329 1.00 96.56 82 SER A CA 1
ATOM 590 C C . SER A 1 82 ? -15.414 -14.316 5.050 1.00 96.56 82 SER A C 1
ATOM 592 O O . SER A 1 82 ? -15.925 -13.572 4.210 1.00 96.56 82 SER A O 1
ATOM 594 N N . ASP A 1 83 ? -14.240 -14.918 4.858 1.00 94.31 83 ASP A N 1
ATOM 595 C CA . ASP A 1 83 ? -13.417 -14.691 3.668 1.00 94.31 83 ASP A CA 1
ATOM 596 C C . ASP A 1 83 ? -14.169 -15.054 2.377 1.00 94.31 83 ASP A C 1
ATOM 598 O O . ASP A 1 83 ? -14.128 -14.295 1.413 1.00 94.31 83 ASP A O 1
ATOM 602 N N . GLU A 1 84 ? -14.921 -16.159 2.364 1.00 95.56 84 GLU A N 1
ATOM 603 C CA . GLU A 1 84 ? -15.710 -16.616 1.210 1.00 95.56 84 GLU A CA 1
ATOM 604 C C . GLU A 1 84 ? -16.751 -15.577 0.776 1.00 95.56 84 GLU A C 1
ATOM 606 O O . GLU A 1 84 ? -16.910 -15.281 -0.408 1.00 95.56 84 GLU A O 1
ATOM 611 N N . GLU A 1 85 ? -17.437 -14.989 1.753 1.00 96.81 85 GLU A N 1
ATOM 612 C CA . GLU A 1 85 ? -18.409 -13.925 1.522 1.00 96.81 85 GLU A CA 1
ATOM 613 C C . GLU A 1 85 ? -17.733 -12.650 0.998 1.00 96.81 85 GLU A C 1
ATOM 615 O O . GLU A 1 85 ? -18.215 -12.047 0.039 1.00 96.81 85 GLU A O 1
ATOM 620 N N . MET A 1 86 ? -16.585 -12.272 1.570 1.00 96.62 86 MET A N 1
ATOM 621 C CA . MET A 1 86 ? -15.799 -11.131 1.092 1.00 96.62 86 MET A CA 1
ATOM 622 C C . MET A 1 86 ? -15.364 -11.316 -0.364 1.00 96.62 86 MET A C 1
ATOM 624 O O . MET A 1 86 ? -15.505 -10.390 -1.162 1.00 96.62 86 MET A O 1
ATOM 628 N N . PHE A 1 87 ? -14.883 -12.506 -0.733 1.00 94.81 87 PHE A N 1
ATOM 629 C CA . PHE A 1 87 ? -14.513 -12.814 -2.114 1.00 94.81 87 PHE A CA 1
ATOM 630 C C . PHE A 1 87 ? -15.708 -12.743 -3.059 1.00 94.81 87 PHE A C 1
ATOM 632 O O . PHE A 1 87 ? -15.605 -12.095 -4.097 1.00 94.81 87 PHE A O 1
ATOM 639 N N . SER A 1 88 ? -16.853 -13.314 -2.676 1.00 95.44 88 SER A N 1
ATOM 640 C CA . SER A 1 88 ? -18.065 -13.250 -3.497 1.00 95.44 88 SER A CA 1
ATOM 641 C C . SER A 1 88 ? -18.522 -11.810 -3.752 1.00 95.44 88 SER A C 1
ATOM 643 O O . SER A 1 88 ? -18.943 -11.499 -4.865 1.00 95.44 88 SER A O 1
ATOM 645 N N . ILE A 1 89 ? -18.424 -10.925 -2.753 1.00 95.81 89 ILE A N 1
ATOM 646 C CA . ILE A 1 89 ? -18.736 -9.500 -2.928 1.00 95.81 89 ILE A CA 1
ATOM 647 C C . ILE A 1 89 ? -17.726 -8.853 -3.878 1.00 95.81 89 ILE A C 1
ATOM 649 O O . ILE A 1 89 ? -18.132 -8.157 -4.805 1.00 95.81 89 ILE A O 1
ATOM 653 N N . ILE A 1 90 ? -16.426 -9.089 -3.667 1.00 95.06 90 ILE A N 1
ATOM 654 C CA . ILE A 1 90 ? -15.341 -8.480 -4.451 1.00 95.06 90 ILE A CA 1
ATOM 655 C C . ILE A 1 90 ? -15.396 -8.896 -5.926 1.00 95.06 90 ILE A C 1
ATOM 657 O O . ILE A 1 90 ? -15.218 -8.048 -6.799 1.00 95.06 90 ILE A O 1
ATOM 661 N N . GLU A 1 91 ? -15.685 -10.164 -6.218 1.00 93.06 91 GLU A N 1
ATOM 662 C CA . GLU A 1 91 ? -15.853 -10.674 -7.585 1.00 93.06 91 GLU A CA 1
ATOM 663 C C . GLU A 1 91 ? -17.047 -10.041 -8.313 1.00 93.06 91 GLU A C 1
ATOM 665 O O . GLU A 1 91 ? -17.020 -9.894 -9.535 1.00 93.06 91 GLU A O 1
ATOM 670 N N . GLY A 1 92 ? -18.080 -9.632 -7.570 1.00 93.38 92 GLY A N 1
ATOM 671 C CA . GLY A 1 92 ? -19.257 -8.945 -8.104 1.00 93.38 92 GLY A CA 1
ATOM 672 C C . GLY A 1 92 ? -19.086 -7.435 -8.306 1.00 93.38 92 GLY A C 1
ATOM 673 O O . GLY A 1 92 ? -20.002 -6.789 -8.823 1.00 93.38 92 GLY A O 1
ATOM 674 N N . LEU A 1 93 ? -17.956 -6.845 -7.896 1.00 92.94 93 LEU A N 1
ATOM 675 C CA . LEU A 1 93 ? -17.733 -5.404 -8.019 1.00 92.94 93 LEU A CA 1
ATOM 676 C C . LEU A 1 93 ? -17.542 -4.990 -9.480 1.00 92.94 93 LEU A C 1
ATOM 678 O O . LEU A 1 93 ? -16.799 -5.606 -10.242 1.00 92.94 93 LEU A O 1
ATOM 682 N N . GLN A 1 94 ? -18.181 -3.884 -9.854 1.00 91.56 94 GLN A N 1
ATOM 683 C CA . GLN A 1 94 ? -17.990 -3.256 -11.158 1.00 91.56 94 GLN A CA 1
ATOM 684 C C . GLN A 1 94 ? -16.913 -2.181 -11.057 1.00 91.56 94 GLN A C 1
ATOM 686 O O . GLN A 1 94 ? -16.988 -1.318 -10.187 1.00 91.56 94 GLN A O 1
ATOM 691 N N . ASP A 1 95 ? -15.944 -2.227 -11.968 1.00 90.44 95 ASP A N 1
ATOM 692 C CA . ASP A 1 95 ? -14.875 -1.237 -12.072 1.00 90.44 95 ASP A CA 1
ATOM 693 C C . ASP A 1 95 ? -15.293 -0.087 -13.009 1.00 90.44 95 ASP A C 1
ATOM 695 O O . ASP A 1 95 ? -15.288 -0.266 -14.234 1.00 90.44 95 ASP A O 1
ATOM 699 N N . PRO A 1 96 ? -15.623 1.112 -12.491 1.00 90.19 96 PRO A N 1
ATOM 700 C CA . PRO A 1 96 ? -16.000 2.241 -13.325 1.00 90.19 96 PRO A CA 1
ATOM 701 C C . PRO A 1 96 ? -14.802 2.831 -14.082 1.00 90.19 96 PRO A C 1
ATOM 703 O O . PRO A 1 96 ? -15.006 3.636 -14.987 1.00 90.19 96 PRO A O 1
ATOM 706 N N . SER A 1 97 ? -13.561 2.424 -13.773 1.00 87.00 97 SER A N 1
ATOM 707 C CA . SER A 1 97 ? -12.376 2.855 -14.528 1.00 87.00 97 SER A CA 1
ATOM 708 C C . SER A 1 97 ? -12.270 2.202 -15.914 1.00 87.00 97 SER A C 1
ATOM 710 O O . SER A 1 97 ? -11.423 2.593 -16.720 1.00 87.00 97 SER A O 1
ATOM 712 N N . GLY A 1 98 ? -13.105 1.195 -16.200 1.00 87.50 98 GLY A N 1
ATOM 713 C CA . GLY A 1 98 ? -13.058 0.444 -17.452 1.00 87.50 98 GLY A CA 1
ATOM 714 C C . GLY A 1 98 ? -11.759 -0.347 -17.618 1.00 87.50 98 GLY A C 1
ATOM 715 O O . GLY A 1 98 ? -11.238 -0.426 -18.730 1.00 87.50 98 GLY A O 1
ATOM 716 N N . GLY A 1 99 ? -11.205 -0.879 -16.520 1.00 87.94 99 GLY A N 1
ATOM 717 C CA . GLY A 1 99 ? -9.945 -1.621 -16.535 1.00 87.94 99 GLY A CA 1
ATOM 718 C C . GLY A 1 99 ? -8.713 -0.732 -16.698 1.00 87.94 99 GLY A C 1
ATOM 719 O O . GLY A 1 99 ? -7.708 -1.176 -17.240 1.00 87.94 99 GLY A O 1
ATOM 720 N N . LYS A 1 100 ? -8.773 0.531 -16.261 1.00 89.06 100 LYS A N 1
ATOM 721 C CA . LYS A 1 100 ? -7.648 1.484 -16.335 1.00 89.06 100 LYS A CA 1
ATOM 722 C C . LYS A 1 100 ? -7.212 1.994 -14.968 1.00 89.06 100 LYS A C 1
ATOM 724 O O . LYS A 1 100 ? -6.505 2.995 -14.887 1.00 89.06 100 LYS A O 1
ATOM 729 N N . GLY A 1 101 ? -7.625 1.322 -13.896 1.00 84.81 101 GLY A N 1
ATOM 730 C CA . GLY A 1 101 ? -7.418 1.785 -12.530 1.00 84.81 101 GLY A CA 1
ATOM 731 C C . GLY A 1 101 ? -5.968 2.156 -12.207 1.00 84.81 101 GLY A C 1
ATOM 732 O O . GLY A 1 101 ? -5.742 3.139 -11.508 1.00 84.81 101 GLY A O 1
ATOM 733 N N . ALA A 1 102 ? -4.976 1.434 -12.738 1.00 90.00 102 ALA A N 1
ATOM 734 C CA . ALA A 1 102 ? -3.576 1.770 -12.493 1.00 90.00 102 ALA A CA 1
ATOM 735 C C . ALA A 1 102 ? -3.084 2.966 -13.330 1.00 90.00 102 ALA A C 1
ATOM 737 O O . ALA A 1 102 ? -2.237 3.725 -12.869 1.00 90.00 102 ALA A O 1
ATOM 738 N N . ALA A 1 103 ? -3.611 3.160 -14.540 1.00 90.56 103 ALA A N 1
ATOM 739 C CA . ALA A 1 103 ? -3.219 4.250 -15.437 1.00 90.56 103 ALA A CA 1
ATOM 740 C C . ALA A 1 103 ? -3.916 5.594 -15.147 1.00 90.56 103 ALA A C 1
ATOM 742 O O . ALA A 1 103 ? -3.450 6.636 -15.610 1.00 90.56 103 ALA A O 1
ATOM 743 N N . LEU A 1 104 ? -5.016 5.602 -14.388 1.00 89.06 104 LEU A N 1
ATOM 744 C CA . LEU A 1 104 ? -5.716 6.826 -13.987 1.00 89.06 104 LEU A CA 1
ATOM 745 C C . LEU A 1 104 ? -5.026 7.479 -12.780 1.00 89.06 104 LEU A C 1
ATOM 747 O O . LEU A 1 104 ? -5.398 7.258 -11.626 1.00 89.06 104 LEU A O 1
ATOM 751 N N . SER A 1 105 ? -4.012 8.306 -13.050 1.00 83.56 105 SER A N 1
ATOM 752 C CA . SER A 1 105 ? -3.205 8.969 -12.015 1.00 83.56 105 SER A CA 1
ATOM 753 C C . SER A 1 105 ? -4.044 9.781 -11.026 1.00 83.56 105 SER A C 1
ATOM 755 O O . SER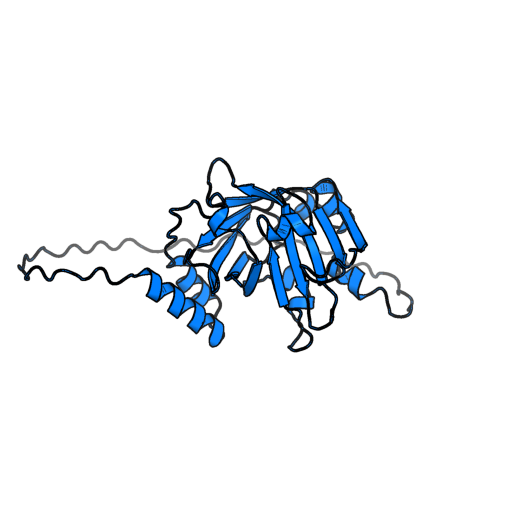 A 1 105 ? -3.826 9.680 -9.824 1.00 83.56 105 SER A O 1
ATOM 757 N N . ASN A 1 106 ? -5.053 10.507 -11.506 1.00 88.69 106 ASN A N 1
ATOM 758 C CA . ASN A 1 106 ? -5.969 11.301 -10.683 1.00 88.69 106 ASN A CA 1
ATOM 759 C C . ASN A 1 106 ? -6.844 10.448 -9.747 1.00 88.69 106 ASN A C 1
ATOM 761 O O . ASN A 1 106 ? -7.241 10.908 -8.676 1.00 88.69 106 ASN A O 1
ATOM 765 N N . TRP A 1 107 ? -7.157 9.210 -10.137 1.00 90.69 107 TRP A N 1
ATOM 766 C CA . TRP A 1 107 ? -7.928 8.296 -9.295 1.00 90.69 107 TRP A CA 1
ATOM 767 C C . TRP A 1 107 ? -7.037 7.695 -8.217 1.00 90.69 107 TRP A C 1
ATOM 769 O O . TRP A 1 107 ? -7.426 7.700 -7.054 1.00 90.69 107 TRP A O 1
ATOM 779 N N . LEU A 1 108 ? -5.832 7.245 -8.581 1.00 90.38 108 LEU A N 1
ATOM 780 C CA . LEU A 1 108 ? -4.855 6.691 -7.640 1.00 90.38 108 LEU A CA 1
ATOM 781 C C . LEU A 1 108 ? -4.301 7.713 -6.651 1.00 90.38 108 LEU A C 1
ATOM 783 O O . LEU A 1 108 ? -3.989 7.334 -5.528 1.00 90.38 108 LEU A O 1
ATOM 787 N N . GLU A 1 109 ? -4.140 8.968 -7.061 1.00 92.88 109 GLU A N 1
ATOM 788 C CA . GLU A 1 109 ? -3.487 10.013 -6.275 1.00 92.88 109 GLU A CA 1
ATOM 789 C C . GLU A 1 109 ? -4.063 10.143 -4.860 1.00 92.88 109 GLU A C 1
ATOM 791 O O . GLU A 1 109 ? -5.278 10.073 -4.664 1.00 92.88 109 GLU A O 1
ATOM 796 N N . GLY A 1 110 ? -3.188 10.377 -3.880 1.00 94.25 110 GLY A N 1
ATOM 797 C CA . GLY A 1 110 ? -3.571 10.685 -2.506 1.00 94.25 110 GLY A CA 1
ATOM 798 C C . GLY A 1 110 ? -3.162 9.627 -1.487 1.00 94.25 110 GLY A C 1
ATOM 799 O O . GLY A 1 110 ? -2.309 8.770 -1.737 1.00 94.25 110 GLY A O 1
ATOM 800 N N . GLU A 1 111 ? -3.787 9.728 -0.316 1.00 96.50 111 GLU A N 1
ATOM 801 C CA . GLU A 1 111 ? -3.605 8.846 0.832 1.00 96.50 111 GLU A CA 1
ATOM 802 C C . GLU A 1 111 ? -4.757 7.840 0.933 1.00 96.50 111 GLU A C 1
ATOM 804 O O . GLU A 1 111 ? -5.932 8.187 0.806 1.00 96.50 111 GLU A O 1
ATOM 809 N N . TRP A 1 112 ? -4.405 6.576 1.156 1.00 97.19 112 TRP A N 1
ATOM 810 C CA . TRP A 1 112 ? -5.323 5.444 1.144 1.00 97.19 112 TRP A CA 1
ATOM 811 C C . TRP A 1 112 ? -5.150 4.598 2.397 1.00 97.19 112 TRP A C 1
ATOM 813 O O . TRP A 1 112 ? -4.158 3.890 2.534 1.00 97.19 112 TRP A O 1
ATOM 823 N N . GLU A 1 113 ? -6.130 4.620 3.288 1.00 96.69 113 GLU A N 1
ATOM 824 C CA . GLU A 1 113 ? -6.165 3.794 4.493 1.00 96.69 113 GLU A CA 1
ATOM 825 C C . GLU A 1 113 ? -6.570 2.355 4.147 1.00 96.69 113 GLU A C 1
ATOM 827 O O . GLU A 1 113 ? -7.584 2.126 3.485 1.00 96.69 113 GLU A O 1
ATOM 832 N N . LEU A 1 114 ? -5.813 1.368 4.621 1.00 95.19 114 LEU A N 1
ATOM 833 C CA . LEU A 1 114 ? -6.184 -0.042 4.545 1.00 95.19 114 LEU A CA 1
ATOM 834 C C . LEU A 1 114 ? -7.293 -0.344 5.561 1.00 95.19 114 LEU A C 1
ATOM 836 O O . LEU A 1 114 ? -7.058 -0.336 6.770 1.00 95.19 114 LEU A O 1
ATOM 840 N N . ILE A 1 115 ? -8.489 -0.676 5.072 1.00 95.62 115 ILE A N 1
ATOM 841 C CA . ILE A 1 115 ? -9.652 -0.970 5.926 1.00 95.62 115 ILE A CA 1
ATOM 842 C C . ILE A 1 115 ? -9.957 -2.467 6.038 1.00 95.62 115 ILE A C 1
ATOM 844 O O . ILE A 1 115 ? -10.582 -2.895 7.009 1.00 95.62 115 ILE A O 1
ATOM 848 N N . TRP A 1 116 ? -9.494 -3.271 5.078 1.00 94.50 116 TRP A N 1
ATOM 849 C CA . TRP A 1 116 ? -9.579 -4.729 5.116 1.00 94.50 116 TRP A CA 1
ATOM 850 C C . TRP A 1 116 ? -8.497 -5.359 4.239 1.00 94.50 116 TRP A C 1
ATOM 852 O O . TRP A 1 116 ? -8.080 -4.783 3.233 1.00 94.50 116 TRP A O 1
ATOM 862 N N . SER A 1 117 ? -8.058 -6.562 4.596 1.00 92.25 117 SER A N 1
ATOM 863 C CA . SER A 1 117 ? -7.095 -7.326 3.810 1.00 92.25 117 SER A CA 1
ATOM 864 C C . SER A 1 117 ? -7.227 -8.822 4.048 1.00 92.25 117 SER A C 1
ATOM 866 O O . SER A 1 117 ? -7.464 -9.227 5.183 1.00 92.25 117 SER A O 1
ATOM 868 N N . TYR A 1 118 ? -6.934 -9.628 3.031 1.00 89.88 118 TYR A N 1
ATOM 869 C CA . TYR A 1 118 ? -6.806 -11.078 3.163 1.00 89.88 118 TYR A CA 1
ATOM 870 C C . TYR A 1 118 ? -5.336 -11.506 3.126 1.00 89.88 118 TYR A C 1
ATOM 872 O O . TYR A 1 118 ? -4.625 -11.227 2.157 1.00 89.88 118 TYR A O 1
ATOM 880 N N . LYS A 1 119 ? -4.880 -12.204 4.175 1.00 84.75 119 LYS A N 1
ATOM 881 C CA . LYS A 1 119 ? -3.498 -12.697 4.359 1.00 84.75 119 LYS A CA 1
ATOM 882 C C . LYS A 1 119 ? -2.406 -11.619 4.409 1.00 84.75 119 LYS A C 1
ATOM 884 O O . LYS A 1 119 ? -1.223 -11.942 4.286 1.00 84.75 119 LYS A O 1
ATOM 889 N N . ALA A 1 120 ? -2.745 -10.346 4.618 1.00 79.38 120 ALA A N 1
ATOM 890 C CA . ALA A 1 120 ? -1.731 -9.293 4.751 1.00 79.38 120 ALA A CA 1
ATOM 891 C C . ALA A 1 120 ? -0.880 -9.440 6.020 1.00 79.38 120 ALA A C 1
ATOM 893 O O . ALA A 1 120 ? 0.199 -8.864 6.125 1.00 79.38 120 ALA A O 1
ATOM 894 N N . GLU A 1 121 ? -1.306 -10.248 6.985 1.00 72.69 121 GLU A N 1
ATOM 895 C CA . GLU A 1 121 ? -0.556 -10.484 8.211 1.00 72.69 121 GLU A CA 1
ATOM 896 C C . GLU A 1 121 ? 0.724 -11.302 7.986 1.00 72.69 121 GLU A C 1
ATOM 898 O O . GLU A 1 121 ? 1.579 -11.367 8.873 1.00 72.69 121 GLU A O 1
ATOM 903 N N . ALA A 1 122 ? 0.865 -11.940 6.819 1.00 68.25 122 ALA A N 1
ATOM 904 C CA . ALA A 1 122 ? 2.126 -12.530 6.382 1.00 68.25 122 ALA A CA 1
ATOM 905 C C . ALA A 1 122 ? 3.184 -11.454 6.080 1.00 68.25 122 ALA A C 1
ATOM 907 O O . ALA A 1 122 ? 4.376 -11.694 6.268 1.00 68.25 122 ALA A O 1
ATOM 908 N N . PHE A 1 123 ? 2.746 -10.262 5.663 1.00 66.81 123 PHE A N 1
ATOM 909 C CA . PHE A 1 123 ? 3.625 -9.160 5.290 1.00 66.81 123 PHE A CA 1
ATOM 910 C C . PHE A 1 123 ? 4.172 -8.412 6.505 1.00 66.81 123 PHE A C 1
ATOM 912 O O . PHE A 1 123 ? 5.363 -8.123 6.550 1.00 66.81 123 PHE A O 1
ATOM 919 N N . SER A 1 124 ? 3.340 -8.137 7.515 1.00 76.31 124 SER A N 1
ATOM 920 C CA . SER A 1 124 ? 3.792 -7.470 8.737 1.00 76.31 124 SER A CA 1
ATOM 921 C C . SER A 1 124 ? 3.148 -8.078 9.986 1.00 76.31 124 SER A C 1
ATOM 923 O O . SER A 1 124 ? 1.932 -7.960 10.173 1.00 76.31 124 SER A O 1
ATOM 925 N N . PRO A 1 125 ? 3.942 -8.665 10.904 1.00 80.88 125 PRO A N 1
ATOM 926 C CA . PRO A 1 125 ? 3.448 -9.128 12.201 1.00 80.88 125 PRO A CA 1
ATOM 927 C C . PRO A 1 125 ? 2.768 -8.024 13.021 1.00 80.88 125 PRO A C 1
ATOM 929 O O . PRO A 1 125 ? 1.917 -8.321 13.855 1.00 80.88 125 PRO A O 1
ATOM 932 N N . LEU A 1 126 ? 3.100 -6.753 12.764 1.00 86.12 126 LEU A N 1
ATOM 933 C CA . LEU A 1 126 ? 2.490 -5.605 13.434 1.00 86.12 126 LEU A CA 1
ATOM 934 C C . LEU A 1 126 ? 0.983 -5.509 13.180 1.00 86.12 126 LEU A C 1
ATOM 936 O O . LEU A 1 126 ? 0.245 -5.065 14.057 1.00 86.12 126 LEU A O 1
ATOM 940 N N . LEU A 1 127 ? 0.513 -5.981 12.022 1.00 83.88 127 LEU A N 1
ATOM 941 C CA . LEU A 1 127 ? -0.911 -5.994 11.679 1.00 83.88 127 LEU A CA 1
ATOM 942 C C . LEU A 1 127 ? -1.709 -7.035 12.483 1.00 83.88 127 LEU A C 1
ATOM 944 O O . LEU A 1 127 ? -2.932 -6.930 12.564 1.00 83.88 127 LEU A O 1
ATOM 948 N N . LYS A 1 128 ? -1.034 -7.996 13.135 1.00 87.12 128 LYS A N 1
ATOM 949 C CA . LYS A 1 128 ? -1.663 -8.992 14.025 1.00 87.12 128 LYS A CA 1
ATOM 950 C C . LYS A 1 128 ? -1.914 -8.476 15.437 1.00 87.12 128 LYS A C 1
ATOM 952 O O . LYS A 1 128 ? -2.594 -9.143 16.214 1.00 87.12 128 LYS A O 1
ATOM 957 N N . LEU A 1 129 ? -1.332 -7.337 15.804 1.00 89.19 129 LEU A N 1
ATOM 958 C CA . LEU A 1 129 ? -1.487 -6.804 17.150 1.00 89.19 129 LEU A CA 1
ATOM 959 C C . LEU A 1 129 ? -2.955 -6.411 17.403 1.00 89.19 129 LEU A C 1
ATOM 961 O O . LEU A 1 129 ? -3.663 -6.020 16.474 1.00 89.19 129 LEU A O 1
ATOM 965 N N . PRO A 1 130 ? -3.447 -6.493 18.648 1.00 90.69 130 PRO A N 1
ATOM 966 C CA . PRO A 1 130 ? -4.754 -5.951 18.993 1.00 90.69 130 PRO A CA 1
ATOM 967 C C . PRO A 1 130 ? -4.713 -4.417 19.005 1.00 90.69 130 PRO A C 1
ATOM 969 O O . PRO A 1 130 ? -3.669 -3.802 19.236 1.00 90.69 130 PRO A O 1
ATOM 972 N N . LYS A 1 131 ? -5.864 -3.764 18.813 1.00 90.12 131 LYS A N 1
ATOM 973 C CA . LYS A 1 131 ? -5.987 -2.333 19.142 1.00 90.12 131 LYS A CA 1
ATOM 974 C C . LYS A 1 131 ? -5.796 -2.141 20.665 1.00 90.12 131 LYS A C 1
ATOM 976 O O . LYS A 1 131 ? -6.250 -3.000 21.419 1.00 90.12 131 LYS A O 1
ATOM 981 N N . PRO A 1 132 ? -5.154 -1.053 21.132 1.00 93.69 132 PRO A N 1
ATOM 982 C CA . PRO A 1 132 ? -4.625 0.074 20.358 1.00 93.69 132 PRO A CA 1
ATOM 983 C C . PRO A 1 132 ? -3.184 -0.120 19.855 1.00 93.69 132 PRO A C 1
ATOM 985 O O . PRO A 1 132 ? -2.648 0.794 19.253 1.00 93.69 132 PRO A O 1
ATOM 988 N N . LEU A 1 133 ? -2.541 -1.268 20.089 1.00 95.12 133 LEU A N 1
ATOM 989 C CA . LEU A 1 133 ? -1.136 -1.509 19.722 1.00 95.12 133 LEU A CA 1
ATOM 990 C C . LEU A 1 133 ? -0.920 -1.661 18.211 1.00 95.12 133 LEU A C 1
ATOM 992 O O . LEU A 1 133 ? 0.170 -1.389 17.712 1.00 95.12 133 LEU A O 1
ATOM 996 N N . ARG A 1 134 ? -1.949 -2.092 17.481 1.00 94.12 134 ARG A N 1
ATOM 997 C CA . ARG A 1 134 ? -1.906 -2.248 16.027 1.00 94.12 134 ARG A CA 1
ATOM 998 C C . ARG A 1 134 ? -1.711 -0.906 15.314 1.00 94.12 134 ARG A C 1
ATOM 1000 O O . ARG A 1 134 ? -2.576 -0.044 15.468 1.00 94.12 134 ARG A O 1
ATOM 1007 N N . PRO A 1 135 ? -0.651 -0.744 14.504 1.00 95.06 135 PRO A N 1
ATOM 1008 C CA . PRO A 1 135 ? -0.528 0.403 13.618 1.00 95.06 135 PRO A CA 1
ATOM 1009 C C . PRO A 1 135 ? -1.635 0.423 12.560 1.00 95.06 135 PRO A C 1
ATOM 1011 O O . PRO A 1 135 ? -2.123 -0.621 12.120 1.00 95.06 135 PRO A O 1
ATOM 1014 N N . GLU A 1 136 ? -1.994 1.620 12.132 1.00 94.88 136 GLU A N 1
ATOM 1015 C CA . GLU A 1 136 ? -2.774 1.872 10.926 1.00 94.88 136 GLU A CA 1
ATOM 1016 C C . GLU A 1 136 ? -1.860 1.740 9.705 1.00 94.88 136 GLU A C 1
ATOM 1018 O O . GLU A 1 136 ? -0.661 2.023 9.790 1.00 94.88 136 GLU A O 1
ATOM 1023 N N . SER A 1 137 ? -2.415 1.284 8.582 1.00 94.81 137 SER A N 1
ATOM 1024 C CA . SER A 1 137 ? -1.677 1.087 7.336 1.00 94.81 137 SER A CA 1
ATOM 1025 C C . SER A 1 137 ? -2.236 1.992 6.253 1.00 94.81 137 SER A C 1
ATOM 1027 O O . SER A 1 137 ? -3.440 2.001 6.009 1.00 94.81 137 SER A O 1
ATOM 1029 N N . PHE A 1 138 ? -1.344 2.730 5.606 1.00 96.62 138 PHE A N 1
ATOM 1030 C CA . PHE A 1 138 ? -1.660 3.676 4.549 1.00 96.62 138 PHE A CA 1
ATOM 1031 C C . PHE A 1 138 ? -0.853 3.364 3.292 1.00 96.62 138 PHE A C 1
ATOM 1033 O O . PHE A 1 138 ? 0.271 2.866 3.372 1.00 96.62 138 PHE A O 1
ATOM 1040 N N . GLN A 1 139 ? -1.406 3.694 2.131 1.00 96.38 139 GLN A N 1
ATOM 1041 C CA . GLN A 1 139 ? -0.681 3.780 0.872 1.00 96.38 139 GLN A CA 1
ATOM 1042 C C . GLN A 1 139 ? -0.737 5.210 0.342 1.00 96.38 139 GLN A C 1
ATOM 1044 O O . GLN A 1 139 ? -1.784 5.852 0.374 1.00 96.38 139 GLN A O 1
ATOM 1049 N N . TYR A 1 140 ? 0.387 5.683 -0.176 1.00 96.75 140 TYR A N 1
ATOM 1050 C CA . TYR A 1 140 ? 0.543 7.017 -0.735 1.00 96.75 140 TYR A CA 1
ATOM 1051 C C . TYR A 1 140 ? 0.882 6.901 -2.217 1.00 96.75 140 TYR A C 1
ATOM 1053 O O . TYR A 1 140 ? 1.768 6.126 -2.595 1.00 96.75 140 TYR A O 1
ATOM 1061 N N . PHE A 1 141 ? 0.203 7.701 -3.037 1.00 95.50 141 PHE A N 1
ATOM 1062 C CA . PHE A 1 141 ? 0.386 7.766 -4.488 1.00 95.50 141 PHE A CA 1
ATOM 1063 C C . PHE A 1 141 ? 0.455 9.215 -4.975 1.00 95.50 141 PHE A C 1
ATOM 1065 O O . PHE A 1 141 ? -0.067 10.128 -4.335 1.00 95.50 141 PHE A O 1
ATOM 1072 N N . GLY A 1 142 ? 1.041 9.411 -6.158 1.00 94.12 142 GLY A N 1
ATOM 1073 C CA . GLY A 1 142 ? 1.070 10.710 -6.830 1.00 94.12 142 GLY A CA 1
ATOM 1074 C C . GLY A 1 142 ? 1.848 11.755 -6.034 1.00 94.12 142 GLY A C 1
ATOM 1075 O O . GLY A 1 142 ? 2.881 11.442 -5.439 1.00 94.12 142 GLY A O 1
ATOM 1076 N N . SER A 1 143 ? 1.339 12.988 -6.009 1.00 94.44 143 SER A N 1
ATOM 1077 C CA . SER A 1 143 ? 1.977 14.124 -5.330 1.00 94.44 143 SER A CA 1
ATOM 1078 C C . SER A 1 143 ? 2.252 13.855 -3.844 1.00 94.44 143 SER A C 1
ATOM 1080 O O . SER A 1 143 ? 3.320 14.194 -3.339 1.00 94.44 143 SER A O 1
ATOM 1082 N N . THR A 1 144 ? 1.330 13.162 -3.171 1.00 94.31 144 THR A N 1
ATOM 1083 C CA . THR A 1 144 ? 1.425 12.765 -1.761 1.00 94.31 144 THR A CA 1
ATOM 1084 C C . THR A 1 144 ? 2.616 11.844 -1.482 1.00 94.31 144 THR A C 1
ATOM 1086 O O . THR A 1 144 ? 3.299 12.000 -0.473 1.00 94.31 144 THR A O 1
ATOM 1089 N N . ALA A 1 145 ? 2.897 10.885 -2.369 1.00 95.25 145 ALA A N 1
ATOM 1090 C CA . ALA A 1 145 ? 4.092 10.050 -2.249 1.00 95.25 145 ALA A CA 1
ATOM 1091 C C . ALA A 1 145 ? 5.348 10.814 -2.675 1.00 95.25 145 ALA A C 1
ATOM 1093 O O . ALA A 1 145 ? 6.375 10.743 -2.000 1.00 95.25 145 ALA A O 1
ATOM 1094 N N . ALA A 1 146 ? 5.255 11.571 -3.769 1.00 94.62 146 ALA A N 1
ATOM 1095 C CA . ALA A 1 146 ? 6.374 12.304 -4.340 1.00 94.62 146 ALA A CA 1
ATOM 1096 C C . ALA A 1 146 ? 7.019 13.268 -3.337 1.00 94.62 146 ALA A C 1
ATOM 1098 O O . ALA A 1 146 ? 8.244 13.299 -3.225 1.00 94.62 146 ALA A O 1
ATOM 1099 N N . SER A 1 147 ? 6.213 13.972 -2.536 1.00 94.50 147 SER A N 1
ATOM 1100 C CA . SER A 1 147 ? 6.714 14.883 -1.500 1.00 94.50 147 SER A CA 1
ATOM 1101 C C . SER A 1 147 ? 7.516 14.196 -0.392 1.00 94.50 147 SER A C 1
ATOM 1103 O O . SER A 1 147 ? 8.281 14.857 0.304 1.00 94.50 147 SER A O 1
ATOM 1105 N N . GLU A 1 148 ? 7.339 12.887 -0.200 1.00 94.25 148 GLU A N 1
ATOM 1106 C CA . GLU A 1 148 ? 7.957 12.133 0.894 1.00 94.25 148 GLU A CA 1
ATOM 1107 C C . GLU A 1 148 ? 9.095 11.223 0.427 1.00 94.25 148 GLU A C 1
ATOM 1109 O O . GLU A 1 148 ? 10.068 11.042 1.162 1.00 94.25 148 GLU A O 1
ATOM 1114 N N . VAL A 1 149 ? 8.971 10.626 -0.764 1.00 92.81 149 VAL A N 1
ATOM 1115 C CA . VAL A 1 149 ? 9.890 9.583 -1.251 1.00 92.81 149 VAL A CA 1
ATOM 1116 C C . VAL A 1 149 ? 10.427 9.825 -2.666 1.00 92.81 149 VAL A C 1
ATOM 1118 O O . VAL A 1 149 ? 11.319 9.090 -3.095 1.00 92.81 149 VAL A O 1
ATOM 1121 N N . GLY A 1 150 ? 9.962 10.868 -3.360 1.00 92.88 150 GLY A N 1
ATOM 1122 C CA . GLY A 1 150 ? 10.389 11.252 -4.711 1.00 92.88 150 GLY A CA 1
ATOM 1123 C C . GLY A 1 150 ? 9.428 10.825 -5.827 1.00 92.88 150 GLY A C 1
ATOM 1124 O O . GLY A 1 150 ? 8.594 9.937 -5.649 1.00 92.88 150 GLY A O 1
ATOM 1125 N N . ASP A 1 151 ? 9.549 11.475 -6.985 1.00 92.50 151 ASP A N 1
ATOM 1126 C CA . ASP A 1 151 ? 8.653 11.296 -8.135 1.00 92.50 151 ASP A CA 1
ATOM 1127 C C . ASP A 1 151 ? 8.639 9.862 -8.686 1.00 92.50 151 ASP A C 1
ATOM 1129 O O . ASP A 1 151 ? 9.643 9.150 -8.667 1.00 92.50 151 ASP A O 1
ATOM 1133 N N . GLY A 1 152 ? 7.483 9.440 -9.213 1.00 90.31 152 GLY A N 1
ATOM 1134 C CA . GLY A 1 152 ? 7.304 8.112 -9.819 1.00 90.31 152 GLY A CA 1
ATOM 1135 C C . GLY A 1 152 ? 7.293 6.952 -8.817 1.00 90.31 152 GLY A C 1
ATOM 1136 O O . GLY A 1 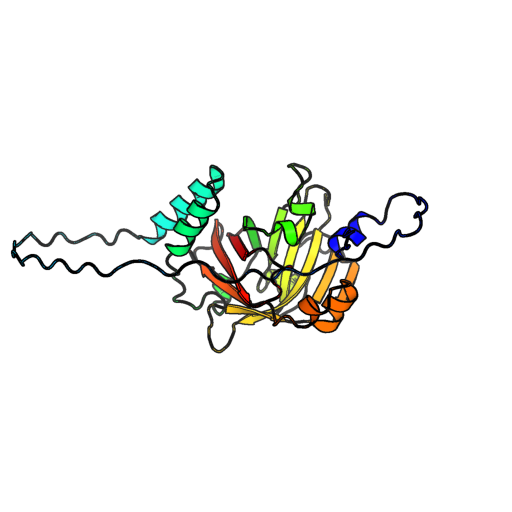152 ? 7.354 5.784 -9.210 1.00 90.31 152 GLY A O 1
ATOM 1137 N N . ARG A 1 153 ? 7.221 7.261 -7.518 1.00 93.19 153 ARG A N 1
ATOM 1138 C CA . ARG A 1 153 ? 7.241 6.273 -6.441 1.00 93.19 153 ARG A CA 1
ATOM 1139 C C . ARG A 1 153 ? 5.921 6.210 -5.703 1.00 93.19 153 ARG A C 1
ATOM 1141 O O . ARG A 1 153 ? 5.133 7.152 -5.678 1.00 93.19 153 ARG A O 1
ATOM 1148 N N . ILE A 1 154 ? 5.735 5.074 -5.054 1.00 94.88 154 ILE A N 1
ATOM 1149 C CA . ILE A 1 154 ? 4.672 4.836 -4.089 1.00 94.88 154 ILE A CA 1
ATOM 1150 C C . ILE A 1 154 ? 5.295 4.548 -2.737 1.00 94.88 154 ILE A C 1
ATOM 1152 O O . ILE A 1 154 ? 6.452 4.123 -2.644 1.00 94.88 154 ILE A O 1
ATOM 1156 N N . ALA A 1 155 ? 4.512 4.743 -1.686 1.00 95.38 155 ALA A N 1
ATOM 1157 C CA . ALA A 1 155 ? 4.926 4.388 -0.344 1.00 95.38 155 ALA A CA 1
ATOM 1158 C C . ALA A 1 155 ? 3.798 3.699 0.417 1.00 95.38 155 ALA A C 1
ATOM 1160 O O . ALA A 1 155 ? 2.634 4.066 0.296 1.00 95.38 155 ALA A O 1
ATOM 1161 N N . GLN A 1 156 ? 4.160 2.719 1.234 1.00 94.50 156 GLN A N 1
ATOM 1162 C CA . GLN A 1 156 ? 3.318 2.180 2.288 1.00 94.50 156 GLN A CA 1
ATOM 1163 C C . GLN A 1 156 ? 3.789 2.736 3.628 1.00 94.50 156 GLN A C 1
ATOM 1165 O O . GLN A 1 156 ? 4.981 2.700 3.940 1.00 94.50 156 GLN A O 1
ATOM 1170 N N . GLY A 1 157 ? 2.851 3.247 4.414 1.00 94.75 157 GLY A N 1
ATOM 1171 C CA . GLY A 1 157 ? 3.076 3.758 5.756 1.00 94.75 157 GLY A CA 1
ATOM 1172 C C . GLY A 1 157 ? 2.442 2.867 6.805 1.00 94.75 157 GLY A C 1
ATOM 1173 O O . GLY A 1 157 ? 1.274 2.519 6.668 1.00 94.75 157 GLY A O 1
ATOM 1174 N N . LEU A 1 158 ? 3.167 2.551 7.876 1.00 95.44 158 LEU A N 1
ATOM 1175 C CA . LEU A 1 158 ? 2.556 2.099 9.127 1.00 95.44 158 LEU A CA 1
ATOM 1176 C C . LEU A 1 158 ? 2.736 3.172 10.191 1.00 95.44 158 LEU A C 1
ATOM 1178 O O . LEU A 1 158 ? 3.869 3.581 10.450 1.00 95.44 158 LEU A O 1
ATOM 1182 N N . THR A 1 159 ? 1.657 3.613 10.833 1.00 95.31 159 THR A N 1
ATOM 1183 C CA . THR A 1 159 ? 1.726 4.641 11.882 1.00 95.31 159 THR A CA 1
ATOM 1184 C C . THR A 1 159 ? 0.754 4.381 13.031 1.00 95.31 159 THR A C 1
ATOM 1186 O O . THR A 1 159 ? -0.133 3.541 12.936 1.00 95.31 159 THR A O 1
ATOM 1189 N N . GLY A 1 160 ? 0.951 5.068 14.158 1.00 94.88 160 GLY A N 1
ATOM 1190 C CA . GLY A 1 160 ? 0.176 4.836 15.373 1.00 94.88 160 GLY A CA 1
ATOM 1191 C C . GLY A 1 160 ? 0.547 3.523 16.066 1.00 94.88 160 GLY A C 1
ATOM 1192 O O . GLY A 1 160 ? 1.606 2.939 15.825 1.00 94.88 160 GLY A O 1
ATOM 1193 N N . GLY A 1 161 ? -0.310 3.079 16.984 1.00 94.56 161 GLY A N 1
ATOM 1194 C CA . GLY A 1 161 ? -0.072 1.893 17.803 1.00 94.56 161 GLY A CA 1
ATOM 1195 C C . GLY A 1 161 ? 1.308 1.866 18.458 1.00 94.56 161 GLY A C 1
ATOM 1196 O O . GLY A 1 161 ? 1.736 2.859 19.048 1.00 94.56 161 GLY A O 1
ATOM 1197 N N . VAL A 1 162 ? 2.025 0.747 18.327 1.00 94.38 162 VAL A N 1
ATOM 1198 C CA . VAL A 1 162 ? 3.392 0.588 18.863 1.00 94.38 162 VAL A CA 1
ATOM 1199 C C . VAL A 1 162 ? 4.414 1.575 18.286 1.00 94.38 162 VAL A C 1
ATOM 1201 O O . VAL A 1 162 ? 5.471 1.758 18.879 1.00 94.38 162 VAL A O 1
ATOM 1204 N N . LEU A 1 163 ? 4.119 2.226 17.155 1.00 93.56 163 LEU A N 1
ATOM 1205 C CA . LEU A 1 163 ? 4.998 3.223 16.533 1.00 93.56 163 LEU A CA 1
ATOM 1206 C C . LEU A 1 163 ? 4.763 4.639 17.080 1.00 93.56 163 LEU A C 1
ATOM 1208 O O . LEU A 1 163 ? 5.579 5.531 16.848 1.00 93.56 163 LEU A O 1
ATOM 1212 N N . GLY A 1 164 ? 3.663 4.875 17.805 1.00 93.81 164 GLY A N 1
ATOM 1213 C CA . GLY A 1 164 ? 3.337 6.176 18.384 1.00 93.81 164 GLY A CA 1
ATOM 1214 C C . GLY A 1 164 ? 3.323 7.306 17.344 1.00 93.81 164 GLY A C 1
ATOM 1215 O O . GLY A 1 164 ? 2.489 7.326 16.436 1.00 93.81 164 GLY A O 1
ATOM 1216 N N . GLN A 1 165 ? 4.240 8.267 17.500 1.00 92.69 165 GLN A N 1
ATOM 1217 C CA . GLN A 1 165 ? 4.386 9.441 16.622 1.00 92.69 165 GLN A CA 1
ATOM 1218 C C . GLN A 1 165 ? 5.296 9.200 15.409 1.00 92.69 165 GLN A C 1
ATOM 1220 O O . GLN A 1 165 ? 5.478 10.099 14.584 1.00 92.69 165 GLN A O 1
ATOM 1225 N N . SER A 1 166 ? 5.889 8.014 15.313 1.00 94.94 166 SER A N 1
ATOM 1226 C CA . SER A 1 166 ? 6.717 7.611 14.186 1.00 94.94 166 SER A CA 1
ATOM 1227 C C . SER A 1 166 ? 5.890 6.911 13.111 1.00 94.94 166 SER A C 1
ATOM 1229 O O . SER A 1 166 ? 4.744 6.497 13.320 1.00 94.94 166 SER A O 1
ATOM 1231 N N . GLN A 1 167 ? 6.498 6.783 11.940 1.00 95.94 167 GLN A N 1
ATOM 1232 C CA . GLN A 1 167 ? 5.963 6.034 10.821 1.00 95.94 167 GLN A CA 1
ATOM 1233 C C . GLN A 1 167 ? 7.069 5.183 10.202 1.00 95.94 167 GLN A C 1
ATOM 1235 O O . GLN A 1 167 ? 8.186 5.663 9.982 1.00 95.94 167 GLN A O 1
ATOM 1240 N N . LEU A 1 168 ? 6.747 3.915 9.955 1.00 95.50 168 LEU A N 1
ATOM 1241 C CA . LEU A 1 168 ? 7.546 3.047 9.099 1.00 95.50 168 LEU A CA 1
ATOM 1242 C C . LEU A 1 168 ? 7.113 3.273 7.658 1.00 95.50 168 LEU A C 1
ATOM 1244 O O . LEU A 1 168 ? 5.918 3.290 7.370 1.00 95.50 168 LEU A O 1
ATOM 1248 N N . TRP A 1 169 ? 8.087 3.428 6.778 1.00 95.12 169 TRP A N 1
ATOM 1249 C CA . TRP A 1 169 ? 7.896 3.722 5.369 1.00 95.12 169 TRP A CA 1
ATOM 1250 C C . TRP A 1 169 ? 8.532 2.613 4.545 1.00 95.12 169 TRP A C 1
ATOM 1252 O O . TRP A 1 169 ? 9.718 2.340 4.705 1.00 95.12 169 TRP A O 1
ATOM 1262 N N . LEU A 1 170 ? 7.760 1.991 3.660 1.00 92.94 170 LEU A N 1
ATOM 1263 C CA . LEU A 1 170 ? 8.279 1.133 2.601 1.00 92.94 170 LEU A CA 1
ATOM 1264 C C . LEU A 1 170 ? 7.948 1.775 1.259 1.00 92.94 170 LEU A C 1
ATOM 1266 O O . LEU A 1 170 ? 6.775 1.873 0.911 1.00 92.94 170 LEU A O 1
ATOM 1270 N N . SER A 1 171 ? 8.958 2.202 0.510 1.00 94.25 171 SER A N 1
ATOM 1271 C CA . SER A 1 171 ? 8.769 2.854 -0.785 1.00 94.25 171 SER A CA 1
ATOM 1272 C C . SER A 1 171 ? 9.397 2.082 -1.933 1.00 94.25 171 SER A C 1
ATOM 1274 O O . SER A 1 171 ? 10.389 1.374 -1.764 1.00 94.25 171 SER A O 1
ATOM 1276 N N . SER A 1 172 ? 8.809 2.241 -3.113 1.00 93.25 172 SER A N 1
ATOM 1277 C CA . SER A 1 172 ? 9.186 1.552 -4.350 1.00 93.25 172 SER A CA 1
ATOM 1278 C C . SER A 1 172 ? 8.830 2.401 -5.565 1.00 93.25 172 SER A C 1
ATOM 1280 O O . SER A 1 172 ? 7.957 3.265 -5.475 1.00 93.25 172 SER A O 1
ATOM 1282 N N . GLY A 1 173 ? 9.466 2.146 -6.704 1.00 92.06 173 GLY A N 1
ATOM 1283 C CA . GLY A 1 173 ? 8.948 2.599 -7.992 1.00 92.06 173 GLY A CA 1
ATOM 1284 C C . GLY A 1 173 ? 7.640 1.883 -8.334 1.00 92.06 173 GLY A C 1
ATOM 1285 O O . GLY A 1 173 ? 7.380 0.768 -7.868 1.00 92.06 173 GLY A O 1
ATOM 1286 N N . SER A 1 174 ? 6.798 2.521 -9.142 1.00 92.19 174 SER A N 1
ATOM 1287 C CA . SER A 1 174 ? 5.603 1.868 -9.675 1.00 92.19 174 SER A CA 1
ATOM 1288 C C . SER A 1 174 ? 5.247 2.394 -11.053 1.00 92.19 174 SER A C 1
ATOM 1290 O O . SER A 1 174 ? 5.298 3.603 -11.276 1.00 92.19 174 SER A O 1
ATOM 1292 N N . THR A 1 175 ? 4.806 1.507 -11.938 1.00 93.62 175 THR A N 1
ATOM 1293 C CA . THR A 1 175 ? 4.300 1.892 -13.260 1.00 93.62 175 THR A CA 1
ATOM 1294 C C . THR A 1 175 ? 3.069 1.065 -13.620 1.00 93.62 175 THR A C 1
ATOM 1296 O O . THR A 1 175 ? 3.000 -0.107 -13.240 1.00 93.62 175 THR A O 1
ATOM 1299 N N . PRO A 1 176 ? 2.079 1.639 -14.321 1.00 94.06 176 PRO A N 1
ATOM 1300 C CA . PRO A 1 176 ? 1.029 0.845 -14.942 1.00 94.06 176 PRO A CA 1
ATOM 1301 C C . PRO A 1 176 ? 1.644 -0.095 -15.978 1.00 94.06 176 PRO A C 1
ATOM 1303 O O . PRO A 1 176 ? 2.561 0.298 -16.702 1.00 94.06 176 PRO A O 1
ATOM 1306 N N . LEU A 1 177 ? 1.142 -1.322 -16.061 1.00 94.19 177 LEU A N 1
ATOM 1307 C CA . LEU A 1 177 ? 1.582 -2.268 -17.077 1.00 94.19 177 LEU A CA 1
ATOM 1308 C C . LEU A 1 177 ? 1.044 -1.837 -18.453 1.00 94.19 177 LEU A C 1
ATOM 1310 O O . LEU A 1 177 ? -0.136 -1.512 -18.591 1.00 94.19 177 LEU A O 1
ATOM 1314 N N . SER A 1 178 ? 1.902 -1.826 -19.474 1.00 91.62 178 SER A N 1
ATOM 1315 C CA . SER A 1 178 ? 1.550 -1.331 -20.815 1.00 91.62 178 SER A CA 1
ATOM 1316 C C . SER A 1 178 ? 0.465 -2.173 -21.489 1.00 91.62 178 SER A C 1
ATOM 1318 O O . SER A 1 178 ? -0.389 -1.641 -22.194 1.00 91.62 178 SER A O 1
ATOM 1320 N N . GLU A 1 179 ? 0.501 -3.488 -21.275 1.00 94.25 179 GLU A N 1
ATOM 1321 C CA . GLU A 1 179 ? -0.417 -4.458 -21.872 1.00 94.25 179 GLU A CA 1
ATOM 1322 C C . GLU A 1 179 ? -1.784 -4.486 -21.173 1.00 94.25 179 GLU A C 1
ATOM 1324 O O . GLU A 1 179 ? -2.786 -4.832 -21.797 1.00 94.25 179 GLU A O 1
ATOM 1329 N N . ASP A 1 180 ? -1.834 -4.107 -19.893 1.00 94.94 180 ASP A N 1
ATOM 1330 C CA . ASP A 1 180 ? -3.056 -4.042 -19.092 1.00 94.94 180 ASP A CA 1
ATOM 1331 C C . ASP A 1 180 ? -2.966 -2.880 -18.078 1.00 94.94 180 ASP A C 1
ATOM 1333 O O . ASP A 1 180 ? -2.378 -3.019 -16.998 1.00 94.94 180 ASP A O 1
ATOM 1337 N N . PRO A 1 181 ? -3.589 -1.729 -18.387 1.00 94.12 181 PRO A N 1
ATOM 1338 C CA . PRO A 1 181 ? -3.527 -0.525 -17.563 1.00 94.12 181 PRO A CA 1
ATOM 1339 C C . PRO A 1 181 ? -4.331 -0.615 -16.254 1.00 94.12 181 PRO A C 1
ATOM 1341 O O . PRO A 1 181 ? -4.384 0.365 -15.505 1.00 94.12 181 PRO A O 1
ATOM 1344 N N . SER A 1 182 ? -4.972 -1.750 -15.950 1.00 94.31 182 SER A N 1
ATOM 1345 C CA . SER A 1 182 ? -5.528 -2.021 -14.618 1.00 94.31 182 SER A CA 1
ATOM 1346 C C . SER A 1 182 ? -4.461 -2.510 -13.638 1.00 94.31 182 SER A C 1
ATOM 1348 O O . SER A 1 182 ? -4.677 -2.471 -12.426 1.00 94.31 182 SER A O 1
ATOM 1350 N N . ILE A 1 183 ? -3.307 -2.954 -14.137 1.00 95.12 183 ILE A N 1
ATOM 1351 C CA . ILE A 1 183 ? -2.244 -3.554 -13.340 1.00 95.12 183 ILE A CA 1
ATOM 1352 C C . ILE A 1 183 ? -1.197 -2.504 -12.992 1.00 95.12 183 ILE A C 1
ATOM 1354 O O . ILE A 1 183 ? -0.637 -1.843 -13.861 1.00 95.12 183 ILE A O 1
ATOM 1358 N N . LEU A 1 184 ? -0.891 -2.400 -11.702 1.00 94.00 184 LEU A N 1
ATOM 1359 C CA . LEU A 1 184 ? 0.247 -1.651 -11.193 1.00 94.00 184 LEU A CA 1
ATOM 1360 C C . LEU A 1 184 ? 1.415 -2.610 -10.944 1.00 94.00 184 LEU A C 1
ATOM 1362 O O . LEU A 1 184 ? 1.323 -3.493 -10.088 1.00 94.00 184 LEU A O 1
ATOM 1366 N N . GLU A 1 185 ? 2.510 -2.429 -11.673 1.00 93.62 185 GLU A N 1
ATOM 1367 C CA . GLU A 1 185 ? 3.760 -3.153 -11.460 1.00 93.62 185 GLU A CA 1
ATOM 1368 C C . GLU A 1 185 ? 4.664 -2.383 -10.494 1.00 93.62 185 GLU A C 1
ATOM 1370 O O . GLU A 1 185 ? 4.921 -1.190 -10.676 1.00 93.62 185 GLU A O 1
ATOM 1375 N N . ILE A 1 186 ? 5.168 -3.080 -9.477 1.00 90.31 186 ILE A N 1
ATOM 1376 C CA . ILE A 1 186 ? 6.104 -2.531 -8.497 1.00 90.31 186 ILE A CA 1
ATOM 1377 C C . ILE A 1 186 ? 7.535 -2.821 -8.924 1.00 90.31 186 ILE A C 1
ATOM 1379 O O . ILE A 1 186 ? 7.859 -3.932 -9.342 1.00 90.31 186 ILE A O 1
ATOM 1383 N N . GLN A 1 187 ? 8.387 -1.809 -8.804 1.00 87.50 187 GLN A N 1
ATOM 1384 C CA . GLN A 1 187 ? 9.759 -1.839 -9.287 1.00 87.50 187 GLN A CA 1
ATOM 1385 C C . GLN A 1 187 ? 10.721 -1.246 -8.247 1.00 87.50 187 GLN A C 1
ATOM 1387 O O . GLN A 1 187 ? 10.311 -0.438 -7.407 1.00 87.50 187 GLN A O 1
ATOM 1392 N N . PRO A 1 188 ? 12.011 -1.611 -8.296 1.00 84.00 188 PRO A N 1
ATOM 1393 C CA . PRO A 1 188 ? 13.044 -0.908 -7.544 1.00 84.00 188 PRO A CA 1
ATOM 1394 C C . PRO A 1 188 ? 13.150 0.579 -7.953 1.00 84.00 188 PRO A C 1
ATOM 1396 O O . PRO A 1 188 ? 12.662 0.964 -9.018 1.00 84.00 188 PRO A O 1
ATOM 1399 N N . PRO A 1 189 ? 13.811 1.425 -7.139 1.00 86.81 189 PRO A N 1
ATOM 1400 C CA . PRO A 1 189 ? 14.502 1.091 -5.889 1.00 86.81 189 PRO A CA 1
ATOM 1401 C C . PRO A 1 189 ? 13.540 0.891 -4.713 1.00 86.81 189 PRO A C 1
ATOM 1403 O O . PRO A 1 189 ? 12.543 1.604 -4.589 1.00 86.81 189 PRO A O 1
ATOM 1406 N N . PHE A 1 190 ? 13.874 -0.039 -3.818 1.00 88.94 190 PHE A N 1
ATOM 1407 C CA . PHE A 1 190 ? 13.138 -0.279 -2.579 1.00 88.94 190 PHE A CA 1
ATOM 1408 C C . PHE A 1 190 ? 13.833 0.395 -1.412 1.00 88.94 190 PHE A C 1
ATOM 1410 O O . PHE A 1 190 ? 15.031 0.207 -1.203 1.00 88.94 190 PHE A O 1
ATOM 1417 N N . ARG A 1 191 ? 13.074 1.131 -0.605 1.00 90.44 191 ARG A N 1
ATOM 1418 C CA . ARG A 1 191 ? 13.611 1.736 0.609 1.00 90.44 191 ARG A CA 1
ATOM 1419 C C . ARG A 1 191 ? 12.708 1.471 1.795 1.00 90.44 191 ARG A C 1
ATOM 1421 O O . ARG A 1 191 ? 11.497 1.648 1.708 1.00 90.44 191 ARG A O 1
ATOM 1428 N N . PHE A 1 192 ? 13.320 1.061 2.900 1.00 91.88 192 PHE A N 1
ATOM 1429 C CA . PHE A 1 192 ? 12.663 0.953 4.190 1.00 91.88 192 PHE A CA 1
ATOM 1430 C C . PHE A 1 192 ? 13.228 1.997 5.145 1.00 91.88 192 PHE A C 1
ATOM 1432 O O . PHE A 1 192 ? 14.439 2.063 5.361 1.00 91.88 192 PHE A O 1
ATOM 1439 N N . GLU A 1 193 ? 12.356 2.809 5.723 1.00 94.88 193 GLU A N 1
ATOM 1440 C CA . GLU A 1 193 ? 12.706 3.993 6.500 1.00 94.88 193 GLU A CA 1
ATOM 1441 C C . GLU A 1 193 ? 11.867 4.088 7.777 1.00 94.88 193 GLU A C 1
ATOM 1443 O O . GLU A 1 193 ? 10.704 3.690 7.816 1.00 94.88 193 GLU A O 1
ATOM 1448 N N . LEU A 1 194 ? 12.446 4.678 8.822 1.00 95.88 194 LEU A N 1
ATOM 1449 C CA . LEU A 1 194 ? 11.734 5.096 10.028 1.00 95.88 194 LEU A CA 1
ATOM 1450 C C . LEU A 1 194 ? 11.837 6.614 10.159 1.00 95.88 194 LEU A C 1
ATOM 1452 O O . LEU A 1 194 ? 12.940 7.159 10.185 1.00 95.88 194 LEU A O 1
ATOM 1456 N N . GLY A 1 195 ? 10.709 7.307 10.274 1.00 95.69 195 GLY A N 1
ATOM 1457 C CA . GLY A 1 195 ? 10.707 8.765 10.377 1.00 95.69 195 GLY A CA 1
ATOM 1458 C C . GLY A 1 195 ? 9.421 9.330 10.953 1.00 95.69 195 GLY A C 1
ATOM 1459 O O . GLY A 1 195 ? 8.660 8.628 11.622 1.00 95.69 195 GLY A O 1
ATOM 1460 N N . GLY A 1 196 ? 9.192 10.621 10.713 1.00 94.56 196 GLY A N 1
ATOM 1461 C CA . GLY A 1 196 ? 7.909 11.239 11.032 1.00 94.56 196 GLY A CA 1
ATOM 1462 C C . GLY A 1 196 ? 6.800 10.804 10.087 1.00 94.56 196 GLY A C 1
ATOM 1463 O O . GLY A 1 196 ? 7.043 10.169 9.057 1.00 94.56 196 GLY A O 1
ATOM 1464 N N . ARG A 1 197 ? 5.579 11.175 10.469 1.00 94.00 197 ARG A N 1
ATOM 1465 C CA . ARG A 1 197 ? 4.390 10.995 9.641 1.00 94.00 197 ARG A CA 1
ATOM 1466 C C . ARG A 1 197 ? 4.437 11.880 8.401 1.00 94.00 197 ARG A C 1
ATOM 1468 O O . ARG A 1 197 ? 5.221 12.836 8.352 1.00 94.00 197 ARG A O 1
ATOM 1475 N N . ILE A 1 198 ? 3.578 11.565 7.440 1.00 91.62 198 ILE A N 1
ATOM 1476 C CA . ILE A 1 198 ? 3.389 12.389 6.249 1.00 91.62 198 ILE A CA 1
ATOM 1477 C C . ILE A 1 198 ? 3.179 13.868 6.611 1.00 91.62 198 ILE A C 1
ATOM 1479 O O . ILE A 1 198 ? 2.523 14.189 7.604 1.00 91.62 198 ILE A O 1
ATOM 1483 N N . GLY A 1 199 ? 3.806 14.772 5.858 1.00 89.06 199 GLY A N 1
ATOM 1484 C CA . GLY A 1 199 ? 3.669 16.221 6.017 1.00 89.06 199 GLY A CA 1
ATOM 1485 C C . GLY A 1 199 ? 4.341 16.810 7.263 1.00 89.06 199 GLY A C 1
ATOM 1486 O O . GLY A 1 199 ? 4.292 18.019 7.469 1.00 89.06 199 GLY A O 1
ATOM 1487 N N . THR A 1 200 ? 4.995 16.001 8.107 1.00 91.56 200 THR A N 1
ATOM 1488 C CA . THR A 1 200 ? 5.632 16.509 9.340 1.00 91.56 200 THR A CA 1
ATOM 1489 C C . THR A 1 200 ? 7.005 17.141 9.116 1.00 91.56 200 THR A C 1
ATOM 1491 O O . THR A 1 200 ? 7.539 17.762 10.033 1.00 91.56 200 THR A O 1
ATOM 1494 N N . GLY A 1 201 ? 7.620 16.926 7.948 1.00 87.94 201 GLY A N 1
ATOM 1495 C CA . GLY A 1 201 ? 8.976 17.393 7.631 1.00 87.94 201 GLY A CA 1
ATOM 1496 C C . GLY A 1 201 ? 10.089 16.765 8.483 1.00 87.94 201 GLY A C 1
ATOM 1497 O O . GLY A 1 201 ? 11.255 17.132 8.342 1.00 87.94 201 GLY A O 1
ATOM 1498 N N . LYS A 1 202 ? 9.768 15.820 9.378 1.00 91.25 202 LYS A N 1
ATOM 1499 C CA . LYS A 1 202 ? 10.775 15.146 10.203 1.00 91.25 202 LYS A CA 1
ATOM 1500 C C . LYS A 1 202 ? 11.615 14.204 9.333 1.00 91.25 202 LYS A C 1
ATOM 1502 O O . LYS A 1 202 ? 11.043 13.440 8.548 1.00 91.25 202 LYS A O 1
ATOM 1507 N N . PRO A 1 203 ? 12.946 14.191 9.513 1.00 91.25 203 PRO A N 1
ATOM 1508 C CA . PRO A 1 203 ? 13.829 13.367 8.703 1.00 91.25 203 PRO A CA 1
ATOM 1509 C C . PRO A 1 203 ? 13.525 11.876 8.875 1.00 91.25 203 PRO A C 1
ATOM 1511 O O . PRO A 1 203 ? 13.141 11.414 9.955 1.00 91.25 203 PRO A O 1
ATOM 1514 N N . LYS A 1 204 ? 13.719 11.126 7.790 1.00 94.75 204 LYS A N 1
ATOM 1515 C CA . LYS A 1 204 ? 13.636 9.666 7.758 1.00 94.75 204 LYS A CA 1
ATOM 1516 C C . LYS A 1 204 ? 15.032 9.078 7.899 1.00 94.75 204 LYS A C 1
ATOM 1518 O O . LYS A 1 204 ? 15.981 9.546 7.276 1.00 94.75 204 LYS A O 1
ATOM 1523 N N . LYS A 1 205 ? 15.155 8.042 8.722 1.00 95.12 205 LYS A N 1
ATOM 1524 C CA . LYS A 1 205 ? 16.349 7.209 8.818 1.00 95.12 205 LYS A CA 1
ATOM 1525 C C . LYS A 1 205 ? 16.150 5.976 7.949 1.00 95.12 205 LYS A C 1
ATOM 1527 O O . LYS A 1 205 ? 15.281 5.157 8.245 1.00 95.12 205 LYS A O 1
ATOM 1532 N N . THR A 1 206 ? 16.985 5.825 6.928 1.00 93.75 206 THR A N 1
ATOM 1533 C CA . THR A 1 206 ? 17.029 4.614 6.107 1.00 93.75 206 THR A CA 1
ATOM 1534 C C . THR A 1 206 ? 17.499 3.428 6.942 1.00 93.75 206 THR A C 1
ATOM 1536 O O . THR A 1 206 ? 18.550 3.475 7.582 1.00 93.75 206 THR A O 1
ATOM 1539 N N . LEU A 1 207 ? 16.691 2.375 6.954 1.00 90.00 207 LEU A N 1
ATOM 1540 C CA . LEU A 1 207 ? 16.986 1.090 7.581 1.00 90.00 207 LEU A CA 1
ATOM 1541 C C . LEU A 1 207 ? 17.441 0.066 6.536 1.00 90.00 207 LEU A C 1
ATOM 1543 O O . LEU A 1 207 ? 18.316 -0.745 6.820 1.00 90.00 207 LEU A O 1
ATOM 1547 N N . VAL A 1 208 ? 16.859 0.127 5.335 1.00 88.19 208 VAL A N 1
ATOM 1548 C CA . VAL A 1 208 ? 17.233 -0.684 4.169 1.00 88.19 208 VAL A CA 1
ATOM 1549 C C . VAL A 1 208 ? 17.154 0.186 2.919 1.00 88.19 208 VAL A C 1
ATOM 1551 O O . VAL A 1 208 ? 16.174 0.908 2.740 1.00 88.19 208 VAL A O 1
ATOM 1554 N N . ASP A 1 209 ? 18.155 0.088 2.048 1.00 88.88 209 ASP A N 1
ATOM 1555 C CA . ASP A 1 209 ? 18.133 0.644 0.693 1.00 88.88 209 ASP A CA 1
ATOM 1556 C C . ASP A 1 209 ? 18.574 -0.454 -0.278 1.00 88.88 209 ASP A C 1
ATOM 1558 O O . ASP A 1 209 ? 19.608 -1.089 -0.064 1.00 88.88 209 ASP A O 1
ATOM 1562 N N . ALA A 1 210 ? 17.765 -0.714 -1.297 1.00 84.88 210 ALA A N 1
ATOM 1563 C CA . ALA A 1 210 ? 18.011 -1.750 -2.283 1.00 84.88 210 ALA A CA 1
ATOM 1564 C C . ALA A 1 210 ? 17.737 -1.211 -3.688 1.00 84.88 210 ALA A C 1
ATOM 1566 O O . ALA A 1 210 ? 16.613 -0.831 -4.026 1.00 84.88 210 ALA A O 1
ATOM 1567 N N . GLY A 1 211 ? 18.777 -1.209 -4.521 1.00 81.56 211 GLY A N 1
ATOM 1568 C CA . GLY A 1 211 ? 18.708 -0.725 -5.900 1.00 81.56 211 GLY A CA 1
ATOM 1569 C C . GLY A 1 211 ? 18.023 -1.695 -6.863 1.00 81.56 211 GLY A C 1
ATOM 1570 O O . GLY A 1 211 ? 17.673 -1.296 -7.971 1.00 81.56 211 GLY A O 1
ATOM 1571 N N . SER A 1 212 ? 17.811 -2.949 -6.456 1.00 79.75 212 SER A N 1
ATOM 1572 C CA . SER A 1 212 ? 17.187 -3.990 -7.273 1.00 79.75 212 SER A CA 1
ATOM 1573 C C . SER A 1 212 ? 16.286 -4.921 -6.452 1.00 79.75 212 SER A C 1
ATOM 1575 O O . SER A 1 212 ? 16.364 -4.965 -5.221 1.00 79.75 212 SER A O 1
ATOM 1577 N N . ASP A 1 213 ? 15.436 -5.693 -7.140 1.00 69.50 213 ASP A N 1
ATOM 1578 C CA . ASP A 1 213 ? 14.646 -6.766 -6.521 1.00 69.50 213 ASP A CA 1
ATOM 1579 C C . ASP A 1 213 ? 15.546 -7.815 -5.848 1.00 69.50 213 ASP A C 1
ATOM 1581 O O . ASP A 1 213 ? 15.242 -8.266 -4.744 1.00 69.50 213 ASP A O 1
ATOM 1585 N N . ALA A 1 214 ? 16.659 -8.182 -6.494 1.00 72.06 214 ALA A N 1
ATOM 1586 C CA . ALA A 1 214 ? 17.614 -9.158 -5.973 1.00 72.06 214 ALA A CA 1
ATOM 1587 C C . ALA A 1 214 ? 18.258 -8.660 -4.671 1.00 72.06 214 ALA A C 1
ATOM 1589 O O . ALA A 1 214 ? 18.193 -9.354 -3.660 1.00 72.06 214 ALA A O 1
ATOM 1590 N N . ASP A 1 215 ? 18.758 -7.418 -4.656 1.00 78.12 215 ASP A N 1
ATOM 1591 C CA . ASP A 1 215 ? 19.353 -6.817 -3.454 1.00 78.12 215 ASP A CA 1
ATOM 1592 C C . ASP A 1 215 ? 18.340 -6.760 -2.310 1.00 78.12 215 ASP A C 1
ATOM 1594 O O . ASP A 1 215 ? 18.643 -7.103 -1.167 1.00 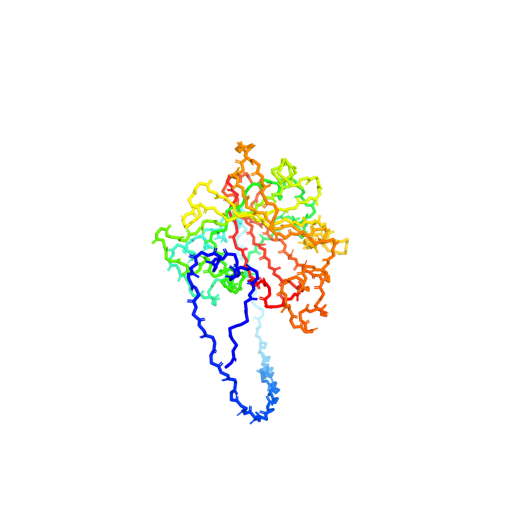78.12 215 ASP A O 1
ATOM 1598 N N . PHE A 1 216 ? 17.103 -6.353 -2.613 1.00 76.12 216 PHE A N 1
ATOM 1599 C CA . PHE A 1 216 ? 16.057 -6.260 -1.605 1.00 76.12 216 PHE A CA 1
ATOM 1600 C C . PHE A 1 216 ? 15.753 -7.631 -0.999 1.00 76.12 216 PHE A C 1
ATOM 1602 O O . PHE A 1 216 ? 15.623 -7.762 0.220 1.00 76.12 216 PHE A O 1
ATOM 1609 N N . ARG A 1 217 ? 15.647 -8.671 -1.828 1.00 72.88 217 ARG A N 1
ATOM 1610 C CA . ARG A 1 217 ? 15.368 -10.039 -1.376 1.00 72.88 217 ARG A CA 1
ATOM 1611 C C . ARG A 1 217 ? 16.554 -10.644 -0.615 1.00 72.88 217 ARG A C 1
ATOM 1613 O O . ARG A 1 217 ? 16.326 -11.315 0.396 1.00 72.88 217 ARG A O 1
ATOM 1620 N N . ASP A 1 218 ? 17.785 -10.349 -1.028 1.00 74.31 218 ASP A N 1
ATOM 1621 C CA . ASP A 1 218 ? 19.017 -10.777 -0.354 1.00 74.31 218 ASP A CA 1
ATOM 1622 C C . ASP A 1 218 ? 19.138 -10.162 1.042 1.00 74.31 218 ASP A C 1
ATOM 1624 O O . ASP A 1 218 ? 19.329 -10.887 2.021 1.00 74.31 218 ASP A O 1
ATOM 1628 N N . ILE A 1 219 ? 18.921 -8.847 1.169 1.00 76.94 219 ILE A N 1
ATOM 1629 C CA . ILE A 1 219 ? 18.912 -8.146 2.466 1.00 76.94 219 ILE A CA 1
ATOM 1630 C C . ILE A 1 219 ? 17.818 -8.707 3.388 1.00 76.94 219 ILE A C 1
ATOM 1632 O O . ILE A 1 219 ? 17.982 -8.767 4.607 1.00 76.94 219 ILE A O 1
ATOM 1636 N N . ASN A 1 220 ? 16.710 -9.175 2.811 1.00 68.00 220 ASN A N 1
ATOM 1637 C CA . ASN A 1 220 ? 15.624 -9.829 3.536 1.00 68.00 220 ASN A CA 1
ATOM 1638 C C . ASN A 1 220 ? 15.853 -11.331 3.812 1.00 68.00 220 ASN A C 1
ATOM 1640 O O . ASN A 1 220 ? 14.919 -11.998 4.265 1.00 68.00 220 ASN A O 1
ATOM 1644 N N . ALA A 1 221 ? 17.057 -11.863 3.558 1.00 64.00 221 ALA A N 1
ATOM 1645 C CA . ALA A 1 221 ? 17.454 -13.255 3.798 1.00 64.00 221 ALA A CA 1
ATOM 1646 C C . ALA A 1 221 ? 16.462 -14.290 3.224 1.00 64.00 221 ALA A C 1
ATOM 1648 O O . ALA A 1 221 ? 16.127 -15.296 3.862 1.00 64.00 221 ALA A O 1
ATOM 1649 N N . ARG A 1 222 ? 15.948 -14.016 2.020 1.00 67.69 222 ARG A N 1
ATOM 1650 C CA . ARG A 1 222 ? 14.911 -14.826 1.373 1.00 67.69 222 ARG A CA 1
ATOM 1651 C C . ARG A 1 222 ? 15.462 -16.144 0.825 1.00 67.69 222 ARG A C 1
ATOM 1653 O O . ARG A 1 222 ? 16.646 -16.277 0.523 1.00 67.69 222 ARG A O 1
ATOM 1660 N N . ASP A 1 223 ? 14.589 -17.144 0.711 1.00 68.31 223 ASP A N 1
ATOM 1661 C CA . ASP A 1 223 ? 14.956 -18.414 0.086 1.00 68.31 223 ASP A CA 1
ATOM 1662 C C . ASP A 1 223 ? 15.060 -18.297 -1.444 1.00 68.31 223 ASP A C 1
ATOM 1664 O O . ASP A 1 223 ? 14.637 -17.319 -2.058 1.00 68.31 223 ASP A O 1
ATOM 1668 N N . LYS A 1 224 ? 15.638 -19.322 -2.077 1.00 72.69 224 LYS A N 1
ATOM 1669 C CA . LYS A 1 224 ? 15.868 -19.343 -3.529 1.00 72.69 224 LYS A CA 1
ATOM 1670 C C . LYS A 1 224 ? 14.580 -19.226 -4.353 1.00 72.69 224 LYS A C 1
ATOM 1672 O O . LYS A 1 224 ? 14.644 -18.783 -5.493 1.00 72.69 224 LYS A O 1
ATOM 1677 N N . GLN A 1 225 ? 13.434 -19.635 -3.806 1.00 69.62 225 GLN A N 1
ATOM 1678 C CA . GLN A 1 225 ? 12.157 -19.566 -4.512 1.00 69.62 225 GLN A CA 1
ATOM 1679 C C . GLN A 1 225 ? 11.649 -18.123 -4.563 1.00 69.62 225 GLN A C 1
ATOM 1681 O O . GLN A 1 225 ? 11.287 -17.647 -5.636 1.00 69.62 225 GLN A O 1
ATOM 1686 N N . ALA A 1 226 ? 11.707 -17.409 -3.439 1.00 65.69 226 ALA A N 1
ATOM 1687 C CA . ALA A 1 226 ? 11.411 -15.980 -3.369 1.00 65.69 226 ALA A CA 1
ATOM 1688 C C . ALA A 1 226 ? 12.348 -15.152 -4.267 1.00 65.69 226 ALA A C 1
ATOM 1690 O O . ALA A 1 226 ? 11.914 -14.214 -4.931 1.00 65.69 226 ALA A O 1
ATOM 1691 N N . GLN A 1 227 ? 13.623 -15.544 -4.368 1.00 67.12 227 GLN A N 1
ATOM 1692 C CA . GLN A 1 227 ? 14.588 -14.909 -5.275 1.00 67.12 227 GLN A CA 1
ATOM 1693 C C . GLN A 1 227 ? 14.220 -15.040 -6.755 1.00 67.12 227 GLN A C 1
ATOM 1695 O O . GLN A 1 227 ? 14.475 -14.121 -7.529 1.00 67.12 227 GLN A O 1
ATOM 1700 N N . ALA A 1 228 ? 13.582 -16.144 -7.143 1.00 72.44 228 ALA A N 1
ATOM 1701 C CA . ALA A 1 228 ? 13.156 -16.399 -8.516 1.00 72.44 228 ALA A CA 1
ATOM 1702 C C . ALA A 1 228 ? 11.759 -15.841 -8.844 1.00 72.44 228 ALA A C 1
ATOM 1704 O O . ALA A 1 228 ? 11.311 -15.963 -9.985 1.00 72.44 228 ALA A O 1
ATOM 1705 N N . ALA A 1 229 ? 11.050 -15.257 -7.871 1.00 72.56 229 ALA A N 1
ATOM 1706 C CA . ALA A 1 229 ? 9.694 -14.770 -8.085 1.00 72.56 229 ALA A CA 1
ATOM 1707 C C . ALA A 1 229 ? 9.667 -13.609 -9.101 1.00 72.56 229 ALA A C 1
ATOM 1709 O O . ALA A 1 229 ? 10.575 -12.766 -9.089 1.00 72.56 229 ALA A O 1
ATOM 1710 N N . PRO A 1 230 ? 8.630 -13.516 -9.952 1.00 82.12 230 PRO A N 1
ATOM 1711 C CA . PRO A 1 230 ? 8.447 -12.364 -10.829 1.00 82.12 230 PRO A CA 1
ATOM 1712 C C . PRO A 1 230 ? 8.227 -11.081 -10.012 1.00 82.12 230 PRO A C 1
ATOM 1714 O O . PRO A 1 230 ? 8.091 -11.111 -8.784 1.00 82.12 230 PRO A O 1
ATOM 1717 N N . LYS A 1 231 ? 8.209 -9.933 -10.693 1.00 84.69 231 LYS A N 1
ATOM 1718 C CA . LYS A 1 231 ? 7.859 -8.656 -10.065 1.00 84.69 231 LYS A CA 1
ATOM 1719 C C . LYS A 1 231 ? 6.449 -8.713 -9.482 1.00 84.69 231 LYS A C 1
ATOM 1721 O O . LYS A 1 231 ? 5.575 -9.402 -10.010 1.00 84.69 231 LYS A O 1
ATOM 1726 N N . ASN A 1 232 ? 6.225 -7.954 -8.413 1.00 87.12 232 ASN A N 1
ATOM 1727 C CA . ASN A 1 232 ? 4.898 -7.862 -7.820 1.00 87.12 232 ASN A CA 1
ATOM 1728 C C . ASN A 1 232 ? 3.991 -7.001 -8.706 1.00 87.12 232 ASN A C 1
ATOM 1730 O O . ASN A 1 232 ? 4.312 -5.849 -9.004 1.00 87.12 232 ASN A O 1
ATOM 1734 N N . GLN A 1 233 ? 2.848 -7.558 -9.085 1.00 92.31 233 GLN A N 1
ATOM 1735 C CA . GLN A 1 233 ? 1.843 -6.921 -9.922 1.00 92.31 233 GLN A CA 1
ATOM 1736 C C . GLN A 1 233 ? 0.493 -6.947 -9.207 1.00 92.31 233 GLN A C 1
ATOM 1738 O O . GLN A 1 233 ? 0.048 -7.990 -8.716 1.00 92.31 233 GLN A O 1
ATOM 1743 N N . TYR A 1 234 ? -0.159 -5.787 -9.163 1.00 92.44 234 TYR A N 1
ATOM 1744 C CA . TYR A 1 234 ? -1.402 -5.581 -8.431 1.00 92.44 234 TYR A CA 1
ATOM 1745 C C . TYR A 1 234 ? -2.471 -5.028 -9.358 1.00 92.44 234 TYR A C 1
ATOM 1747 O O . TYR A 1 234 ? -2.383 -3.878 -9.793 1.00 92.44 234 TYR A O 1
ATOM 1755 N N . LYS A 1 235 ? -3.519 -5.810 -9.596 1.00 94.38 235 LYS A N 1
ATOM 1756 C CA . LYS A 1 235 ? -4.712 -5.333 -10.288 1.00 94.38 235 LYS A CA 1
ATOM 1757 C C . LYS A 1 235 ? -5.467 -4.348 -9.402 1.00 94.38 235 LYS A C 1
ATOM 1759 O O . LYS A 1 235 ? -5.748 -4.659 -8.246 1.00 94.38 235 LYS A O 1
ATOM 1764 N N . GLN A 1 236 ? -5.787 -3.180 -9.946 1.00 94.50 236 GLN A N 1
ATOM 1765 C CA . GLN A 1 236 ? -6.513 -2.108 -9.275 1.00 94.50 236 GLN A CA 1
ATOM 1766 C C . GLN A 1 236 ? -7.948 -2.053 -9.794 1.00 94.50 236 GLN A C 1
ATOM 1768 O O . GLN A 1 236 ? -8.169 -1.871 -10.988 1.00 94.50 236 GLN A O 1
ATOM 1773 N N . ILE A 1 237 ? -8.911 -2.178 -8.887 1.00 94.12 237 ILE A N 1
ATOM 1774 C CA . ILE A 1 237 ? -10.339 -2.000 -9.152 1.00 94.12 237 ILE A CA 1
ATOM 1775 C C . ILE A 1 237 ? -10.815 -0.835 -8.298 1.00 94.12 237 ILE A C 1
ATOM 1777 O O . ILE A 1 237 ? -10.607 -0.832 -7.085 1.00 94.12 237 ILE A O 1
ATOM 1781 N N . PHE A 1 238 ? -11.460 0.148 -8.911 1.00 92.88 238 PHE A N 1
ATOM 1782 C CA . PHE A 1 238 ? -12.087 1.245 -8.181 1.00 92.88 238 PHE A CA 1
ATOM 1783 C C . PHE A 1 238 ? -13.574 0.971 -8.033 1.00 92.88 238 PHE A C 1
ATOM 1785 O O . PHE A 1 238 ? -14.160 0.260 -8.839 1.00 92.88 238 PHE A O 1
ATOM 1792 N N . LEU A 1 239 ? -14.186 1.520 -6.992 1.00 92.44 239 LEU A N 1
ATOM 1793 C CA . LEU A 1 239 ? -15.645 1.523 -6.862 1.00 92.44 239 LEU A CA 1
ATOM 1794 C C . LEU A 1 239 ? -16.201 2.918 -7.166 1.00 92.44 239 LEU A C 1
ATOM 1796 O O . LEU A 1 239 ? -17.344 3.050 -7.595 1.00 92.44 239 LEU A O 1
ATOM 1800 N N . GLU A 1 240 ? -15.394 3.957 -6.937 1.00 88.94 240 GLU A N 1
ATOM 1801 C CA . GLU A 1 240 ? -15.765 5.368 -7.043 1.00 88.94 240 GLU A CA 1
ATOM 1802 C C . GLU A 1 240 ? -14.537 6.231 -7.367 1.00 88.94 240 GLU A C 1
ATOM 1804 O O . GLU A 1 240 ? -13.400 5.832 -7.108 1.00 88.94 240 GLU A O 1
ATOM 1809 N N . ASP A 1 241 ? -14.788 7.444 -7.858 1.00 78.88 241 ASP A N 1
ATOM 1810 C CA . ASP A 1 241 ? -13.790 8.445 -8.253 1.00 78.88 241 ASP A CA 1
ATOM 1811 C C . ASP A 1 241 ? -13.935 9.790 -7.516 1.00 78.88 241 ASP A C 1
ATOM 1813 O O . ASP A 1 241 ? -13.334 10.796 -7.893 1.00 78.88 241 ASP A O 1
ATOM 1817 N N . LYS A 1 242 ? -14.739 9.827 -6.449 1.00 71.38 242 LYS A N 1
ATOM 1818 C CA . LYS A 1 242 ? -15.326 11.063 -5.900 1.00 71.38 242 LYS A CA 1
ATOM 1819 C C . LYS A 1 242 ? -14.536 11.708 -4.754 1.00 71.38 242 LYS A C 1
ATOM 1821 O O . LYS A 1 242 ? -15.090 12.513 -4.011 1.00 71.38 242 LYS A O 1
ATOM 1826 N N . GLY A 1 243 ? -13.248 11.388 -4.605 1.00 85.56 243 GLY A N 1
ATOM 1827 C CA . GLY A 1 243 ? -12.394 11.963 -3.555 1.00 85.56 243 GLY A CA 1
ATOM 1828 C C . GLY A 1 243 ? -12.457 11.194 -2.223 1.00 85.56 243 GLY A C 1
ATOM 1829 O O . GLY A 1 243 ? -12.544 9.962 -2.259 1.00 85.56 243 GLY A O 1
ATOM 1830 N N . PRO A 1 244 ? -12.353 11.863 -1.059 1.00 93.50 244 PRO A N 1
ATOM 1831 C CA . PRO A 1 244 ? -12.351 11.211 0.252 1.00 93.50 244 PRO A CA 1
ATOM 1832 C C . PRO A 1 244 ? -13.493 10.206 0.436 1.00 93.50 244 PRO A C 1
ATOM 1834 O O . PRO A 1 244 ? -14.634 10.444 0.045 1.00 93.50 244 PRO A O 1
ATOM 1837 N N . GLY A 1 245 ? -13.183 9.056 1.027 1.00 94.12 245 GLY A N 1
ATOM 1838 C CA . GLY A 1 245 ? -14.122 7.955 1.223 1.00 94.12 245 GLY A CA 1
ATOM 1839 C C . GLY A 1 245 ? -14.278 7.007 0.029 1.00 94.12 245 GLY A C 1
ATOM 1840 O O . GLY A 1 245 ? -14.921 5.964 0.205 1.00 94.12 245 GLY A O 1
ATOM 1841 N N . SER A 1 246 ? -13.686 7.318 -1.132 1.00 94.69 246 SER A N 1
ATOM 1842 C CA . SER A 1 246 ? -13.656 6.417 -2.296 1.00 94.69 246 SER A CA 1
ATOM 1843 C C . SER A 1 246 ? -12.976 5.099 -1.942 1.00 94.69 246 SER A C 1
ATOM 1845 O O . SER A 1 246 ? -12.025 5.079 -1.157 1.00 94.69 246 SER A O 1
ATOM 1847 N N . LEU A 1 247 ? -13.453 3.999 -2.524 1.00 96.00 247 LEU A N 1
ATOM 1848 C CA . LEU A 1 247 ? -12.887 2.671 -2.296 1.00 96.00 247 LEU A CA 1
ATOM 1849 C C . LEU A 1 247 ? -12.130 2.156 -3.509 1.00 96.00 247 LEU A C 1
ATOM 1851 O O . LEU A 1 247 ? -12.536 2.351 -4.657 1.00 96.00 247 LEU A O 1
ATOM 1855 N N . ARG A 1 248 ? -11.057 1.428 -3.213 1.00 95.31 248 ARG A N 1
ATOM 1856 C CA . ARG A 1 248 ? -10.263 0.698 -4.191 1.00 95.31 248 ARG A CA 1
ATOM 1857 C C . ARG A 1 248 ? -9.914 -0.679 -3.647 1.00 95.31 248 ARG A C 1
ATOM 1859 O O . ARG A 1 248 ? -9.534 -0.813 -2.484 1.00 95.31 248 ARG A O 1
ATOM 1866 N N . VAL A 1 249 ? -9.997 -1.680 -4.510 1.00 95.50 249 VAL A N 1
ATOM 1867 C CA . VAL A 1 249 ? -9.525 -3.037 -4.257 1.00 95.50 249 VAL A CA 1
ATOM 1868 C C . VAL A 1 249 ? -8.252 -3.267 -5.058 1.00 95.50 249 VAL A C 1
ATOM 1870 O O . VAL A 1 249 ? -8.222 -3.066 -6.270 1.00 95.50 249 VAL A O 1
ATOM 1873 N N . SER A 1 250 ? -7.198 -3.698 -4.377 1.00 94.00 250 SER A N 1
ATOM 1874 C CA . SER A 1 250 ? -5.940 -4.106 -4.995 1.00 94.00 250 SER A CA 1
ATOM 1875 C C . SER A 1 250 ? -5.786 -5.613 -4.822 1.00 94.00 250 SER A C 1
ATOM 1877 O O . SER A 1 250 ? -5.814 -6.094 -3.691 1.00 94.00 250 SER A O 1
ATOM 1879 N N . SER A 1 251 ? -5.622 -6.354 -5.917 1.00 92.56 251 SER A N 1
ATOM 1880 C CA . SER A 1 251 ? -5.444 -7.813 -5.889 1.00 92.56 251 SER A CA 1
ATOM 1881 C C . SER A 1 251 ? -4.102 -8.209 -6.486 1.00 92.56 251 SER A C 1
ATOM 1883 O O . SER A 1 251 ? -3.750 -7.745 -7.570 1.00 92.56 251 SER A O 1
ATOM 1885 N N . VAL A 1 252 ? -3.355 -9.067 -5.797 1.00 89.81 252 VAL A N 1
ATOM 1886 C CA . VAL A 1 252 ? -2.092 -9.613 -6.309 1.00 89.81 252 VAL A CA 1
ATOM 1887 C C . VAL A 1 252 ? -2.395 -10.601 -7.424 1.00 89.81 252 VAL A C 1
ATOM 1889 O O . VAL A 1 252 ? -3.158 -11.544 -7.232 1.00 89.81 252 VAL A O 1
ATOM 1892 N N . ILE A 1 253 ? -1.770 -10.400 -8.579 1.00 89.94 253 ILE A N 1
ATOM 1893 C CA . ILE A 1 253 ? -1.922 -11.283 -9.747 1.00 89.94 253 ILE A CA 1
ATOM 1894 C C . ILE A 1 253 ? -0.622 -12.008 -10.113 1.00 89.94 253 ILE A C 1
ATOM 1896 O O . ILE A 1 253 ? -0.655 -13.072 -10.722 1.00 89.94 253 ILE A O 1
ATOM 1900 N N . SER A 1 254 ? 0.520 -11.441 -9.729 1.00 85.62 254 SER A N 1
ATOM 1901 C CA . SER A 1 254 ? 1.855 -11.996 -9.933 1.00 85.62 254 SER A CA 1
ATOM 1902 C C . SER A 1 254 ? 2.792 -11.408 -8.883 1.00 85.62 254 SER A C 1
ATOM 1904 O O . SER A 1 254 ? 2.564 -10.298 -8.396 1.00 85.62 254 SER A O 1
ATOM 1906 N N . GLY A 1 255 ? 3.822 -12.154 -8.504 1.00 78.25 255 GLY A N 1
ATOM 1907 C CA . GLY A 1 255 ? 4.772 -11.755 -7.474 1.00 78.25 255 GLY A CA 1
ATOM 1908 C C . GLY A 1 255 ? 5.144 -12.903 -6.552 1.00 78.25 255 GLY A C 1
ATOM 1909 O O . GLY A 1 255 ? 4.831 -14.065 -6.817 1.00 78.25 255 GLY A O 1
ATOM 1910 N N . ASP A 1 256 ? 5.817 -12.575 -5.456 1.00 69.81 256 ASP A N 1
ATOM 1911 C CA . ASP A 1 256 ? 6.138 -13.561 -4.428 1.00 69.81 256 ASP A CA 1
ATOM 1912 C C . ASP A 1 256 ? 4.894 -13.830 -3.550 1.00 69.81 256 ASP A C 1
ATOM 1914 O O . ASP A 1 256 ? 4.451 -12.932 -2.822 1.00 69.81 256 ASP A O 1
ATOM 1918 N N . PRO A 1 257 ? 4.331 -15.057 -3.569 1.00 54.09 257 PRO A N 1
ATOM 1919 C CA . PRO A 1 257 ? 3.121 -15.403 -2.821 1.00 54.09 257 PRO A CA 1
ATOM 1920 C C . PRO A 1 257 ? 3.309 -15.367 -1.297 1.00 54.09 257 PRO A C 1
ATOM 1922 O O . PRO A 1 257 ? 2.327 -15.368 -0.559 1.00 54.09 257 PRO A O 1
ATOM 1925 N N . VAL A 1 258 ? 4.553 -15.351 -0.806 1.00 57.75 258 VAL A N 1
ATOM 1926 C CA . VAL A 1 258 ? 4.879 -15.206 0.621 1.00 57.75 258 VAL A CA 1
ATOM 1927 C C . VAL A 1 258 ? 4.897 -13.730 1.035 1.00 57.75 258 VAL A C 1
ATOM 1929 O O . VAL A 1 258 ? 4.776 -13.420 2.221 1.00 57.75 258 VAL A O 1
ATOM 1932 N N . ILE A 1 259 ? 5.070 -12.805 0.086 1.00 55.19 259 ILE A N 1
ATOM 1933 C CA . ILE A 1 259 ? 5.362 -11.394 0.372 1.00 55.19 259 ILE A CA 1
ATOM 1934 C C . ILE A 1 259 ? 4.110 -10.536 0.481 1.00 55.19 259 ILE A C 1
ATOM 1936 O O . ILE A 1 259 ? 4.186 -9.464 1.075 1.00 55.19 259 ILE A O 1
ATOM 1940 N N . VAL A 1 260 ? 2.953 -10.977 -0.001 1.00 58.19 260 VAL A N 1
ATOM 1941 C CA . VAL A 1 260 ? 1.794 -10.090 -0.016 1.00 58.19 260 VAL A CA 1
ATOM 1942 C C . VAL A 1 260 ? 0.492 -10.799 0.290 1.00 58.19 260 VAL A C 1
ATOM 1944 O O . VAL A 1 260 ? 0.215 -11.884 -0.213 1.00 58.19 260 VAL A O 1
ATOM 1947 N N . GLY A 1 261 ? -0.325 -10.145 1.122 1.00 65.25 261 GLY A N 1
ATOM 1948 C CA . GLY A 1 261 ? -1.751 -10.445 1.179 1.00 65.25 261 GLY A CA 1
ATOM 1949 C C . GLY A 1 261 ? -2.332 -10.468 -0.233 1.00 65.25 261 GLY A C 1
ATOM 1950 O O . GLY A 1 261 ? -1.825 -9.809 -1.135 1.00 65.25 261 GLY A O 1
ATOM 1951 N N . ILE A 1 262 ? -3.359 -11.274 -0.452 1.00 84.12 262 ILE A N 1
ATOM 1952 C CA . ILE A 1 262 ? -3.840 -11.531 -1.815 1.00 84.12 262 ILE A CA 1
ATOM 1953 C C . ILE A 1 262 ? -4.743 -10.387 -2.272 1.00 84.12 262 ILE A C 1
ATOM 1955 O O . ILE A 1 262 ? -4.706 -10.006 -3.439 1.00 84.12 262 ILE A O 1
ATOM 1959 N N . VAL A 1 263 ? -5.523 -9.821 -1.348 1.00 91.38 263 VAL A N 1
ATOM 1960 C CA . VAL A 1 263 ? -6.478 -8.750 -1.632 1.00 91.38 263 VAL A CA 1
ATOM 1961 C C . VAL A 1 263 ? -6.442 -7.703 -0.528 1.00 91.38 263 VAL A C 1
ATOM 1963 O O . VAL A 1 263 ? -6.379 -8.035 0.657 1.00 91.38 263 VAL A O 1
ATOM 1966 N N . PHE A 1 264 ? -6.514 -6.439 -0.931 1.00 93.50 264 PHE A N 1
ATOM 1967 C CA . PHE A 1 264 ? -6.509 -5.279 -0.051 1.00 93.50 264 PHE A CA 1
ATOM 1968 C C . PHE A 1 264 ? -7.642 -4.338 -0.435 1.00 93.50 264 PHE A C 1
ATOM 1970 O O . PHE A 1 264 ? -7.759 -3.959 -1.599 1.00 93.50 264 PHE A O 1
ATOM 1977 N N . VAL A 1 265 ? -8.436 -3.917 0.543 1.00 96.56 265 VAL A N 1
ATOM 1978 C CA . VAL A 1 265 ? -9.464 -2.894 0.365 1.00 96.56 265 VAL A CA 1
ATOM 1979 C C . VAL A 1 265 ? -8.988 -1.630 1.058 1.00 96.56 265 VAL A C 1
ATOM 1981 O O . VAL A 1 265 ? -8.748 -1.618 2.269 1.00 96.56 265 VAL A O 1
ATOM 1984 N N . HIS A 1 266 ? -8.875 -0.564 0.278 1.00 97.00 266 HIS A N 1
ATOM 1985 C CA . HIS A 1 266 ? -8.450 0.737 0.754 1.00 97.00 266 HIS A CA 1
ATOM 1986 C C . HIS A 1 266 ? -9.566 1.766 0.639 1.00 97.00 266 HIS A C 1
ATOM 1988 O O . HIS A 1 266 ? -10.374 1.719 -0.291 1.00 97.00 266 HIS A O 1
ATOM 1994 N N . ARG A 1 267 ? -9.546 2.735 1.552 1.00 97.31 267 ARG A N 1
ATOM 1995 C CA . ARG A 1 267 ? -10.395 3.920 1.548 1.00 97.31 267 ARG A CA 1
ATOM 1996 C C . ARG A 1 267 ? -9.536 5.171 1.419 1.00 97.31 267 ARG A C 1
ATOM 1998 O O . ARG A 1 267 ? -8.606 5.350 2.197 1.00 97.31 267 ARG A O 1
ATOM 2005 N N . LYS A 1 268 ? -9.861 6.033 0.460 1.00 96.50 268 LYS A N 1
ATOM 2006 C CA . LYS A 1 268 ? -9.199 7.330 0.294 1.00 96.50 268 LYS A CA 1
ATOM 2007 C C . LYS A 1 268 ? -9.502 8.232 1.493 1.00 96.50 268 LYS A C 1
ATOM 2009 O O . LYS A 1 268 ? -10.658 8.271 1.927 1.00 96.50 268 LYS A O 1
ATOM 2014 N N . VAL A 1 269 ? -8.487 8.913 2.017 1.00 94.56 269 VAL A N 1
ATOM 2015 C CA . VAL A 1 269 ? -8.596 9.863 3.141 1.00 94.56 269 VAL A CA 1
ATOM 2016 C C . VAL A 1 269 ? -8.865 11.272 2.629 1.00 94.56 269 VAL A C 1
ATOM 2018 O O . VAL A 1 269 ? -8.335 11.624 1.551 1.00 94.56 269 VAL A O 1
#